Protein AF-0000000080781147 (afdb_homodimer)

Secondary structure (DSSP, 8-state):
------EEEE-TTSSSEEEESS--S-EEEE-SHHHHHHHTSS-EEEEEEEGGGEEESS-PPEEE-SSSSEEEEE-TTT--EEEEEETT-TTEEEEPGGGB-TTS-TT-GGGSPPP--EE-GGG--TT-----S---B-SS--HHHHHHHHHHHHT-/------EEEE-TTSSSEEEESS--S-EEEE-SHHHHHHHTSS-EEEEEEEGGGEEESS-PPEEE-SSSSEEEEE-TTT--EEEEEETT-TTEEEEPGGGB-TTS-TT-GGGSPPP--EE-GGG--TT-----S---B-SS--HHHHHHHHHHHHT-

InterPro domains:
  IPR006913 CENP-V/GFA domain [PF04828] (7-110)
  IPR006913 CENP-V/GFA domain [PS51891] (7-129)
  IPR011057 Mss4-like superfamily [SSF51316] (5-144)

Structure (mmCIF, N/CA/C/O backbone):
data_AF-0000000080781147-model_v1
#
loop_
_entity.id
_entity.type
_entity.pdbx_description
1 polymer 'CENP-V/GFA domain-containing protein'
#
loop_
_atom_site.group_PDB
_atom_site.id
_atom_site.type_symbol
_atom_site.label_atom_id
_atom_site.label_alt_id
_atom_site.label_comp_id
_atom_site.label_asym_id
_atom_site.label_entity_id
_atom_site.label_seq_id
_atom_site.pdbx_PDB_ins_code
_atom_site.Cartn_x
_atom_site.Cartn_y
_atom_site.Cartn_z
_atom_site.occupancy
_atom_site.B_iso_or_equiv
_atom_site.auth_seq_id
_atom_site.auth_comp_id
_atom_site.auth_asym_id
_atom_site.auth_atom_id
_atom_site.pdbx_PDB_model_num
ATOM 1 N N . MET A 1 1 ? 0.281 36.219 5.852 1 46.94 1 MET A N 1
ATOM 2 C CA . MET A 1 1 ? 1.506 35.562 5.43 1 46.94 1 MET A CA 1
ATOM 3 C C . MET A 1 1 ? 1.251 34.062 5.168 1 46.94 1 MET A C 1
ATOM 5 O O . MET A 1 1 ? 0.57 33.406 5.949 1 46.94 1 MET A O 1
ATOM 9 N N . THR A 1 2 ? 1.297 33.688 3.936 1 65.94 2 THR A N 1
ATOM 10 C CA . THR A 1 2 ? 1.021 32.281 3.561 1 65.94 2 THR A CA 1
ATOM 11 C C . THR A 1 2 ? 1.949 31.328 4.301 1 65.94 2 THR A C 1
ATOM 13 O O . THR A 1 2 ? 3.156 31.562 4.379 1 65.94 2 THR A O 1
ATOM 16 N N . SER A 1 3 ? 1.424 30.531 5.309 1 79.06 3 SER A N 1
ATOM 17 C CA . SER A 1 3 ? 2.227 29.594 6.082 1 79.06 3 SER A CA 1
ATOM 18 C C . SER A 1 3 ? 3.197 28.828 5.188 1 79.06 3 SER A C 1
ATOM 20 O O . SER A 1 3 ? 2.84 28.422 4.082 1 79.06 3 SER A O 1
ATOM 22 N N . PRO A 1 4 ? 4.461 28.891 5.602 1 91.06 4 PRO A N 1
ATOM 23 C CA . PRO A 1 4 ? 5.469 28.203 4.801 1 91.06 4 PRO A CA 1
ATOM 24 C C . PRO A 1 4 ? 5.133 26.719 4.582 1 91.06 4 PRO A C 1
ATOM 26 O O . PRO A 1 4 ? 4.512 26.094 5.445 1 91.06 4 PRO A O 1
ATOM 29 N N . ILE A 1 5 ? 5.449 26.234 3.488 1 94.62 5 ILE A N 1
ATOM 30 C CA . ILE A 1 5 ? 5.227 24.844 3.146 1 94.62 5 ILE A CA 1
ATOM 31 C C . ILE A 1 5 ? 6.207 23.953 3.914 1 94.62 5 ILE A C 1
ATOM 33 O O . ILE A 1 5 ? 7.422 24.156 3.834 1 94.62 5 ILE A O 1
ATOM 37 N N . ALA A 1 6 ? 5.613 23.031 4.676 1 95.5 6 ALA A N 1
ATOM 38 C CA . ALA A 1 6 ? 6.441 22.078 5.418 1 95.5 6 ALA A CA 1
ATOM 39 C C . ALA A 1 6 ? 6.988 21 4.5 1 95.5 6 ALA A C 1
ATOM 41 O O . ALA A 1 6 ? 8.164 20.641 4.582 1 95.5 6 ALA A O 1
ATOM 42 N N . PHE A 1 7 ? 6.16 20.422 3.65 1 96.44 7 PHE A N 1
ATOM 43 C CA . PHE A 1 7 ? 6.574 19.391 2.695 1 96.44 7 PHE A CA 1
ATOM 44 C C . PHE A 1 7 ? 5.562 19.266 1.565 1 96.44 7 PHE A C 1
ATOM 46 O O . PHE A 1 7 ? 4.508 19.906 1.595 1 96.44 7 PHE A O 1
ATOM 53 N N . LYS A 1 8 ? 5.926 18.516 0.528 1 97.56 8 LYS A N 1
ATOM 54 C CA . LYS A 1 8 ? 5.09 18.203 -0.625 1 97.56 8 LYS A CA 1
ATOM 55 C C . LYS A 1 8 ? 4.902 16.688 -0.762 1 97.56 8 LYS A C 1
ATOM 57 O O . LYS A 1 8 ? 5.57 15.914 -0.082 1 97.56 8 LYS A O 1
ATOM 62 N N . GLY A 1 9 ? 3.957 16.359 -1.556 1 98.19 9 GLY A N 1
ATOM 63 C CA . GLY A 1 9 ? 3.713 14.953 -1.868 1 98.19 9 GLY A CA 1
ATOM 64 C C . GLY A 1 9 ? 2.816 14.758 -3.076 1 98.19 9 GLY A C 1
ATOM 65 O O . GLY A 1 9 ? 2.473 15.727 -3.762 1 98.19 9 GLY A O 1
ATOM 66 N N . GLY A 1 10 ? 2.539 13.43 -3.361 1 98.69 10 GLY A N 1
ATOM 67 C CA . GLY A 1 10 ? 1.685 13.117 -4.496 1 98.69 10 GLY A CA 1
ATOM 68 C C . GLY A 1 10 ? 1.785 11.672 -4.934 1 98.69 10 GLY A C 1
ATOM 69 O O . GLY A 1 10 ? 2.506 10.883 -4.324 1 98.69 10 GLY A O 1
ATOM 70 N N . CYS A 1 11 ? 1.006 11.414 -5.984 1 98.88 11 CYS A N 1
ATOM 71 C CA . CYS A 1 11 ? 0.942 10.055 -6.5 1 98.88 11 CYS A CA 1
ATOM 72 C C . CYS A 1 11 ? 2.172 9.727 -7.34 1 98.88 11 CYS A C 1
ATOM 74 O O . CYS A 1 11 ? 3.008 10.602 -7.586 1 98.88 11 CYS A O 1
ATOM 76 N N . ALA A 1 12 ? 2.301 8.516 -7.785 1 98.56 12 ALA A N 1
ATOM 77 C CA . ALA A 1 12 ? 3.48 8 -8.477 1 98.56 12 ALA A CA 1
ATOM 78 C C . ALA A 1 12 ? 3.625 8.625 -9.859 1 98.56 12 ALA A C 1
ATOM 80 O O . ALA A 1 12 ? 4.738 8.781 -10.367 1 98.56 12 ALA A O 1
ATOM 81 N N . CYS A 1 13 ? 2.541 9.031 -10.508 1 98.56 13 CYS A N 1
ATOM 82 C CA . CYS A 1 13 ? 2.607 9.555 -11.867 1 98.56 13 CYS A CA 1
ATOM 83 C C . CYS A 1 13 ? 2.576 11.078 -11.859 1 98.56 13 CYS A C 1
ATOM 85 O O . CYS A 1 13 ? 2.586 11.703 -12.922 1 98.56 13 CYS A O 1
ATOM 87 N N . SER A 1 14 ? 2.404 11.656 -10.734 1 98.19 14 SER A N 1
ATOM 88 C CA . SER A 1 14 ? 2.459 13.102 -10.516 1 98.19 14 SER A CA 1
ATOM 89 C C . SER A 1 14 ? 1.171 13.781 -10.969 1 98.19 14 SER A C 1
ATOM 91 O O . SER A 1 14 ? 1.081 15.008 -10.984 1 98.19 14 SER A O 1
ATOM 93 N N . LYS A 1 15 ? 0.184 13.016 -11.297 1 98.81 15 LYS A N 1
ATOM 94 C CA . LYS A 1 15 ? -1.111 13.586 -11.656 1 98.81 15 LYS A CA 1
ATOM 95 C C . LYS A 1 15 ? -1.76 14.273 -10.453 1 98.81 15 LYS A C 1
ATOM 97 O O . LYS A 1 15 ? -2.41 15.305 -10.594 1 98.81 15 LYS A O 1
ATOM 102 N N . VAL A 1 16 ? -1.671 13.727 -9.344 1 98.88 16 VAL A N 1
ATOM 103 C CA . VAL A 1 16 ? -2.18 14.289 -8.102 1 98.88 16 VAL A CA 1
ATOM 104 C C . VAL A 1 16 ? -1.014 14.734 -7.219 1 98.88 16 VAL A C 1
ATOM 106 O O . VAL A 1 16 ? -0.164 13.93 -6.844 1 98.88 16 VAL A O 1
ATOM 109 N N . ARG A 1 17 ? -0.955 16.016 -6.938 1 98.88 17 ARG A N 1
ATOM 110 C CA . ARG A 1 17 ? 0.087 16.609 -6.094 1 98.88 17 ARG A CA 1
ATOM 111 C C . ARG A 1 17 ? -0.515 17.484 -5.008 1 98.88 17 ARG A C 1
ATOM 113 O O . ARG A 1 17 ? -1.59 18.062 -5.195 1 98.88 17 ARG A O 1
ATOM 120 N N . TYR A 1 18 ? 0.241 17.594 -3.875 1 98.75 18 TYR A N 1
ATOM 121 C CA . TYR A 1 18 ? -0.237 18.438 -2.783 1 98.75 18 TYR A CA 1
ATOM 122 C C . TYR A 1 18 ? 0.929 19.031 -2.004 1 98.75 18 TYR A C 1
ATOM 124 O O . TYR A 1 18 ? 2.076 18.609 -2.168 1 98.75 18 TYR A O 1
ATOM 132 N N . THR A 1 19 ? 0.639 20.031 -1.241 1 98.12 19 THR A N 1
ATOM 133 C CA . THR A 1 19 ? 1.533 20.578 -0.226 1 98.12 19 THR A CA 1
ATOM 134 C C . THR A 1 19 ? 0.873 20.562 1.148 1 98.12 19 THR A C 1
ATOM 136 O O . THR A 1 19 ? -0.355 20.531 1.253 1 98.12 19 THR A O 1
ATOM 139 N N . SER A 1 20 ? 1.688 20.516 2.129 1 97.69 20 SER A N 1
ATOM 140 C CA . SER A 1 20 ? 1.252 20.672 3.512 1 97.69 20 SER A CA 1
ATOM 141 C C . SER A 1 20 ? 2.021 21.797 4.203 1 97.69 20 SER A C 1
ATOM 143 O O . SER A 1 20 ? 3.234 21.922 4.027 1 97.69 20 SER A O 1
ATOM 145 N N . THR A 1 21 ? 1.279 22.516 5.008 1 97.38 21 THR A N 1
ATOM 146 C CA . THR A 1 21 ? 1.936 23.562 5.781 1 97.38 21 THR A CA 1
ATOM 147 C C . THR A 1 21 ? 2.375 23.047 7.145 1 97.38 21 THR A C 1
ATOM 149 O O . THR A 1 21 ? 3.082 23.734 7.883 1 97.38 21 THR A O 1
ATOM 152 N N . VAL A 1 22 ? 2.008 21.844 7.547 1 96.69 22 VAL A N 1
ATOM 153 C CA . VAL A 1 22 ? 2.383 21.266 8.836 1 96.69 22 VAL A CA 1
ATOM 154 C C . VAL A 1 22 ? 2.83 19.828 8.641 1 96.69 22 VAL A C 1
ATOM 156 O O . VAL A 1 22 ? 2.604 19.234 7.582 1 96.69 22 VAL A O 1
ATOM 159 N N . PHE A 1 23 ? 3.562 19.281 9.602 1 96.5 23 PHE A N 1
ATOM 160 C CA . PHE A 1 23 ? 3.848 17.859 9.688 1 96.5 23 PHE A CA 1
ATOM 161 C C . PHE A 1 23 ? 2.676 17.109 10.305 1 96.5 23 PHE A C 1
ATOM 163 O O . PHE A 1 23 ? 1.798 17.703 10.922 1 96.5 23 PHE A O 1
ATOM 170 N N . PRO A 1 24 ? 2.633 15.781 10.109 1 96.88 24 PRO A N 1
ATOM 171 C CA . PRO A 1 24 ? 1.475 15.039 10.609 1 96.88 24 PRO A CA 1
ATOM 172 C C . PRO A 1 24 ? 1.39 15.031 12.133 1 96.88 24 PRO A C 1
ATOM 174 O O . PRO A 1 24 ? 2.42 15.008 12.812 1 96.88 24 PRO A O 1
ATOM 177 N N . GLU A 1 25 ? 0.149 14.969 12.57 1 96.5 25 GLU A N 1
ATOM 178 C CA . GLU A 1 25 ? -0.118 14.844 14 1 96.5 25 GLU A CA 1
ATOM 179 C C . GLU A 1 25 ? 0.221 13.438 14.5 1 96.5 25 GLU A C 1
ATOM 181 O O . GLU A 1 25 ? 0.623 13.266 15.656 1 96.5 25 GLU A O 1
ATOM 186 N N . TRP A 1 26 ? 0.034 12.5 13.742 1 96.81 26 TRP A N 1
ATOM 187 C CA . TRP A 1 26 ? 0.289 11.094 14.031 1 96.81 26 TRP A CA 1
ATOM 188 C C . TRP A 1 26 ? 0.478 10.297 12.742 1 96.81 26 TRP A C 1
ATOM 190 O O . TRP A 1 26 ? 0.117 10.766 11.664 1 96.81 26 TRP A O 1
ATOM 200 N N . ILE A 1 27 ? 1.098 9.188 12.828 1 97.69 27 ILE A N 1
ATOM 201 C CA . ILE A 1 27 ? 1.17 8.156 11.797 1 97.69 27 ILE A CA 1
ATOM 202 C C . ILE A 1 27 ? 0.797 6.801 12.383 1 97.69 27 ILE A C 1
ATOM 204 O O . ILE A 1 27 ? 1.204 6.469 13.5 1 97.69 27 ILE A O 1
ATOM 208 N N . GLY A 1 28 ? -0.033 6.039 11.719 1 97.69 28 GLY A N 1
ATOM 209 C CA . GLY A 1 28 ? -0.445 4.727 12.188 1 97.69 28 GLY A CA 1
ATOM 210 C C . GLY A 1 28 ? -0.662 3.732 11.062 1 97.69 28 GLY A C 1
ATOM 211 O O . GLY A 1 28 ? -0.844 4.125 9.906 1 97.69 28 GLY A O 1
ATOM 212 N N . HIS A 1 29 ? -0.581 2.441 11.422 1 98.12 29 HIS A N 1
ATOM 213 C CA . HIS A 1 29 ? -0.778 1.354 10.469 1 98.12 29 HIS A CA 1
ATOM 214 C C . HIS A 1 29 ? -2.123 0.668 10.688 1 98.12 29 HIS A C 1
ATOM 216 O O . HIS A 1 29 ? -2.484 0.348 11.82 1 98.12 29 HIS A O 1
ATOM 222 N N . CYS A 1 30 ? -2.871 0.459 9.625 1 98.19 30 CYS A N 1
ATOM 223 C CA . CYS A 1 30 ? -4.133 -0.268 9.695 1 98.19 30 CYS A CA 1
ATOM 224 C C . CYS A 1 30 ? -4.031 -1.61 8.977 1 98.19 30 CYS A C 1
ATOM 226 O O . CYS A 1 30 ? -3.756 -1.659 7.777 1 98.19 30 CYS A O 1
ATOM 228 N N . LEU A 1 31 ? -4.363 -2.684 9.648 1 98.12 31 LEU A N 1
ATOM 229 C CA . LEU A 1 31 ? -4.164 -4.039 9.156 1 98.12 31 LEU A CA 1
ATOM 230 C C . LEU A 1 31 ? -5.469 -4.625 8.625 1 98.12 31 LEU A C 1
ATOM 232 O O . LEU A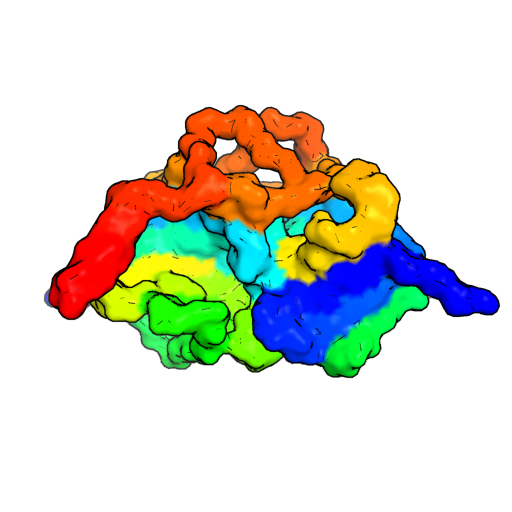 1 31 ? -5.523 -5.797 8.25 1 98.12 31 LEU A O 1
ATOM 236 N N . CYS A 1 32 ? -6.523 -3.883 8.523 1 97.44 32 CYS A N 1
ATOM 237 C CA . CYS A 1 32 ? -7.785 -4.473 8.094 1 97.44 32 CYS A CA 1
ATOM 238 C C . CYS A 1 32 ? -7.707 -4.938 6.645 1 97.44 32 CYS A C 1
ATOM 240 O O . CYS A 1 32 ? -6.867 -4.461 5.883 1 97.44 32 CYS A O 1
ATOM 242 N N . THR A 1 33 ? -8.586 -5.766 6.266 1 96.94 33 THR A N 1
ATOM 243 C CA . THR A 1 33 ? -8.578 -6.383 4.945 1 96.94 33 THR A CA 1
ATOM 244 C C . THR A 1 33 ? -8.664 -5.316 3.854 1 96.94 33 THR A C 1
ATOM 246 O O . THR A 1 33 ? -7.945 -5.383 2.857 1 96.94 33 THR A O 1
ATOM 249 N N . THR A 1 34 ? -9.531 -4.332 4.008 1 98.12 34 THR A N 1
ATOM 250 C CA . THR A 1 34 ? -9.695 -3.303 2.988 1 98.12 34 THR A CA 1
ATOM 251 C C . THR A 1 34 ? -8.391 -2.533 2.787 1 98.12 34 THR A C 1
ATOM 253 O O . THR A 1 34 ? -7.984 -2.277 1.652 1 98.12 34 THR A O 1
ATOM 256 N N . CYS A 1 35 ? -7.699 -2.18 3.854 1 98.38 35 CYS A N 1
ATOM 257 C CA . CYS A 1 35 ? -6.457 -1.421 3.766 1 98.38 35 CYS A CA 1
ATOM 258 C C . CYS A 1 35 ? -5.352 -2.254 3.127 1 98.38 35 CYS A C 1
ATOM 260 O O . CYS A 1 35 ? -4.555 -1.738 2.344 1 98.38 35 CYS A O 1
ATOM 262 N N . ARG A 1 36 ? -5.32 -3.52 3.471 1 98.44 36 ARG A N 1
ATOM 263 C CA . ARG A 1 36 ? -4.375 -4.43 2.828 1 98.44 36 ARG A CA 1
ATOM 264 C C . ARG A 1 36 ? -4.586 -4.457 1.318 1 98.44 36 ARG A C 1
ATOM 266 O O . ARG A 1 36 ? -3.629 -4.355 0.55 1 98.44 36 ARG A O 1
ATOM 273 N N . LYS A 1 37 ? -5.82 -4.574 0.939 1 98.56 37 LYS A N 1
ATOM 274 C CA . LYS A 1 37 ? -6.152 -4.668 -0.479 1 98.56 37 LYS A CA 1
ATOM 275 C C . LYS A 1 37 ? -5.82 -3.371 -1.21 1 98.56 37 LYS A C 1
ATOM 277 O O . LYS A 1 37 ? -5.25 -3.396 -2.301 1 98.56 37 LYS A O 1
ATOM 282 N N . CYS A 1 38 ? -6.156 -2.252 -0.637 1 98.62 38 CYS A N 1
ATOM 283 C CA . CYS A 1 38 ? -5.887 -0.969 -1.275 1 98.62 38 CYS A CA 1
ATOM 284 C C . CYS A 1 38 ? -4.387 -0.75 -1.445 1 98.62 38 CYS A C 1
ATOM 286 O O . CYS A 1 38 ? -3.941 -0.262 -2.486 1 98.62 38 CYS A O 1
ATOM 288 N N . ALA A 1 39 ? -3.641 -1.112 -0.5 1 98.44 39 ALA A N 1
ATOM 289 C CA . ALA A 1 39 ? -2.203 -0.854 -0.505 1 98.44 39 ALA A CA 1
ATOM 290 C C . ALA A 1 39 ? -1.458 -1.911 -1.314 1 98.44 39 ALA A C 1
ATOM 292 O O . ALA A 1 39 ? -0.37 -1.651 -1.835 1 98.44 39 ALA A O 1
ATOM 293 N N . GLY A 1 40 ? -2.006 -3.105 -1.398 1 97.94 40 GLY A N 1
ATOM 294 C CA . GLY A 1 40 ? -1.228 -4.227 -1.899 1 97.94 40 GLY A CA 1
ATOM 295 C C . GLY A 1 40 ? -0.095 -4.629 -0.974 1 97.94 40 GLY A C 1
ATOM 296 O O . GLY A 1 40 ? 0.948 -5.102 -1.429 1 97.94 40 GLY A O 1
ATOM 297 N N . ALA A 1 41 ? -0.179 -4.41 0.25 1 97.88 41 ALA A N 1
ATOM 298 C CA . ALA A 1 41 ? 0.823 -4.578 1.3 1 97.88 41 ALA A CA 1
ATOM 299 C C . ALA A 1 41 ? 0.2 -5.156 2.566 1 97.88 41 ALA A C 1
ATOM 301 O O . ALA A 1 41 ? -1.013 -5.375 2.625 1 97.88 41 ALA A O 1
ATOM 302 N N . PRO A 1 42 ? 1.017 -5.496 3.553 1 97.62 42 PRO A N 1
ATOM 303 C CA . PRO A 1 42 ? 0.444 -6.066 4.773 1 97.62 42 PRO A CA 1
ATOM 304 C C . PRO A 1 42 ? -0.507 -5.105 5.484 1 97.62 42 PRO A C 1
ATOM 306 O O . PRO A 1 42 ? -1.35 -5.539 6.277 1 97.62 42 PRO A O 1
ATOM 309 N N . TYR A 1 43 ? -0.322 -3.865 5.277 1 98.19 43 TYR A N 1
ATOM 310 C CA . TYR A 1 43 ? -1.137 -2.812 5.875 1 98.19 43 TYR A CA 1
ATOM 311 C C . TYR A 1 43 ? -1.045 -1.524 5.066 1 98.19 43 TYR A C 1
ATOM 313 O O . TYR A 1 43 ? -0.217 -1.412 4.16 1 98.19 43 TYR A O 1
ATOM 321 N N . GLN A 1 44 ? -1.949 -0.7 5.27 1 98.38 44 GLN A N 1
ATOM 322 C CA . GLN A 1 44 ? -1.839 0.678 4.801 1 98.38 44 GLN A CA 1
ATOM 323 C C . GLN A 1 44 ? -1.481 1.621 5.949 1 98.38 44 GLN A C 1
ATOM 325 O O . GLN A 1 44 ? -1.733 1.312 7.113 1 98.38 44 GLN A O 1
ATOM 330 N N . THR A 1 45 ? -0.815 2.662 5.629 1 98.62 45 THR A N 1
ATOM 331 C CA . THR A 1 45 ? -0.38 3.639 6.621 1 98.62 45 THR A CA 1
ATOM 332 C C . THR A 1 45 ? -1.073 4.98 6.398 1 98.62 45 THR A C 1
ATOM 334 O O . THR A 1 45 ? -1.27 5.402 5.258 1 98.62 45 THR A O 1
ATOM 337 N N . PHE A 1 46 ? -1.467 5.617 7.508 1 98.56 46 PHE A N 1
ATOM 338 C CA . PHE A 1 46 ? -2.119 6.918 7.434 1 98.56 46 PHE A CA 1
ATOM 339 C C . PHE A 1 46 ? -1.457 7.914 8.383 1 98.56 46 PHE A C 1
ATOM 341 O O . PHE A 1 46 ? -0.939 7.527 9.43 1 98.56 46 PHE A O 1
ATOM 348 N N . ALA A 1 47 ? -1.481 9.133 7.938 1 98.62 47 ALA A N 1
ATOM 349 C CA . ALA A 1 47 ? -1.007 10.281 8.711 1 98.62 47 ALA A CA 1
ATOM 350 C C . ALA A 1 47 ? -2.09 11.352 8.836 1 98.62 47 ALA A C 1
ATOM 352 O O . ALA A 1 47 ? -2.723 11.719 7.84 1 98.62 47 ALA A O 1
ATOM 353 N N . GLY A 1 48 ? -2.275 11.875 10.023 1 98.56 48 GLY A N 1
ATOM 354 C CA . GLY A 1 48 ? -3.359 12.805 10.281 1 98.56 48 GLY A CA 1
ATOM 355 C C . GLY A 1 48 ? -2.938 14.258 10.156 1 98.56 48 GLY A C 1
ATOM 356 O O . GLY A 1 48 ? -1.848 14.633 10.594 1 98.56 48 GLY A O 1
ATOM 357 N N . PHE A 1 49 ? -3.844 15.039 9.531 1 98.62 49 PHE A N 1
ATOM 358 C CA . PHE A 1 49 ? -3.641 16.469 9.336 1 98.62 49 PHE A CA 1
ATOM 359 C C . PHE A 1 49 ? -4.941 17.234 9.547 1 98.62 49 PHE A C 1
ATOM 361 O O . PHE A 1 49 ? -6.027 16.703 9.297 1 98.62 49 PHE A O 1
ATOM 368 N N . PRO A 1 50 ? -4.816 18.547 10.008 1 98.38 50 PRO A N 1
ATOM 369 C CA . PRO A 1 50 ? -5.945 19.422 9.703 1 98.38 50 PRO A CA 1
ATOM 370 C C . PRO A 1 50 ? -6.172 19.594 8.195 1 98.38 50 PRO A C 1
ATOM 372 O O . PRO A 1 50 ? -5.219 19.844 7.453 1 98.38 50 PRO A O 1
ATOM 375 N N . ARG A 1 51 ? -7.359 19.422 7.758 1 98.38 51 ARG A N 1
ATOM 376 C CA . ARG A 1 51 ? -7.66 19.531 6.332 1 98.38 51 ARG A CA 1
ATOM 377 C C . ARG A 1 51 ? -7.176 20.875 5.77 1 98.38 51 ARG A C 1
ATOM 379 O O . ARG A 1 51 ? -6.703 20.938 4.633 1 98.38 51 ARG A O 1
ATOM 386 N N . SER A 1 52 ? -7.215 21.906 6.559 1 98.12 52 SER A N 1
ATOM 387 C CA . SER A 1 52 ? -6.871 23.25 6.133 1 98.12 52 SER A CA 1
ATOM 388 C C . SER A 1 52 ? -5.387 23.375 5.812 1 98.12 52 SER A C 1
ATOM 390 O O . SER A 1 52 ? -4.957 24.328 5.164 1 98.12 52 SER A O 1
ATOM 392 N N . ALA A 1 53 ? -4.613 22.453 6.258 1 98.38 53 ALA A N 1
ATOM 393 C CA . ALA A 1 53 ? -3.168 22.516 6.047 1 98.38 53 ALA A CA 1
ATOM 394 C C . ALA A 1 53 ? -2.793 21.953 4.68 1 98.38 53 ALA A C 1
ATOM 396 O O . ALA A 1 53 ? -1.665 22.125 4.215 1 98.38 53 ALA A O 1
ATOM 397 N N . ILE A 1 54 ? -3.701 21.234 4.055 1 98.56 54 ILE A N 1
ATOM 398 C CA . ILE A 1 54 ? -3.414 20.516 2.822 1 98.56 54 ILE A CA 1
ATOM 399 C C . ILE A 1 54 ? -3.957 21.297 1.627 1 98.56 54 ILE A C 1
ATOM 401 O O . ILE A 1 54 ? -5.113 21.719 1.63 1 98.56 54 ILE A O 1
ATOM 405 N N . THR A 1 55 ? -3.105 21.469 0.675 1 98.56 55 THR A N 1
ATOM 406 C CA . THR A 1 55 ? -3.516 22.094 -0.581 1 98.56 55 THR A CA 1
ATOM 407 C C . THR A 1 55 ? -3.203 21.172 -1.762 1 98.56 55 THR A C 1
ATOM 409 O O . THR A 1 55 ? -2.053 20.781 -1.961 1 98.56 55 THR A O 1
ATOM 412 N N . TRP A 1 56 ? -4.254 20.781 -2.465 1 98.75 56 TRP A N 1
ATOM 413 C CA . TRP A 1 56 ? -4.027 20.094 -3.732 1 98.75 56 TRP A CA 1
ATOM 414 C C . TRP A 1 56 ? -3.504 21.062 -4.789 1 98.75 56 TRP A C 1
ATOM 416 O O . TRP A 1 56 ? -4.176 22.047 -5.129 1 98.75 56 TRP A O 1
ATOM 426 N N . THR A 1 57 ? -2.328 20.797 -5.312 1 98.56 57 THR A N 1
ATOM 427 C CA . THR A 1 57 ? -1.681 21.734 -6.215 1 98.56 57 THR A CA 1
ATOM 428 C C . THR A 1 57 ? -1.949 21.375 -7.672 1 98.56 57 THR A C 1
ATOM 430 O O . THR A 1 57 ? -1.722 22.172 -8.57 1 98.56 57 THR A O 1
ATOM 433 N N . THR A 1 58 ? -2.34 20.203 -7.973 1 98.31 58 THR A N 1
ATOM 434 C CA . THR A 1 58 ? -2.875 19.812 -9.273 1 98.31 58 THR A CA 1
ATOM 435 C C . THR A 1 58 ? -4.367 19.516 -9.18 1 98.31 58 THR A C 1
ATOM 437 O O . THR A 1 58 ? -5.18 20.422 -9 1 98.31 58 THR A O 1
ATOM 440 N N . GLU A 1 59 ? -4.805 18.234 -9.312 1 98.44 59 GLU A N 1
ATOM 441 C CA . GLU A 1 59 ? -6.188 17.844 -9.078 1 98.44 59 GLU A CA 1
ATOM 442 C C . GLU A 1 59 ? -6.301 16.953 -7.832 1 98.44 59 GLU A C 1
ATOM 444 O O . GLU A 1 59 ? -5.332 16.312 -7.434 1 98.44 59 GLU A O 1
ATOM 449 N N . PRO A 1 60 ? -7.414 17.031 -7.27 1 98.5 60 PRO A N 1
ATOM 450 C CA . PRO A 1 60 ? -7.629 16.125 -6.141 1 98.5 60 PRO A CA 1
ATOM 451 C C . PRO A 1 60 ? -7.758 14.664 -6.574 1 98.5 60 PRO A C 1
ATOM 453 O O . PRO A 1 60 ? -7.926 14.375 -7.762 1 98.5 60 PRO A O 1
ATOM 456 N N . PRO A 1 61 ? -7.688 13.75 -5.641 1 98.81 61 PRO A N 1
ATOM 457 C CA . PRO A 1 61 ? -7.848 12.328 -5.977 1 98.81 61 PRO A CA 1
ATOM 458 C C . PRO A 1 61 ? -9.266 11.984 -6.418 1 98.81 61 PRO A C 1
ATOM 460 O O . PRO A 1 61 ? -10.195 12.758 -6.176 1 98.81 61 PRO A O 1
ATOM 463 N N . LYS A 1 62 ? -9.359 10.867 -7.141 1 98.69 62 LYS A N 1
ATOM 464 C CA . LYS A 1 62 ? -10.648 10.172 -7.234 1 98.69 62 LYS A CA 1
ATOM 465 C C . LYS A 1 62 ? -10.977 9.453 -5.93 1 98.69 62 LYS A C 1
ATOM 467 O O . LYS A 1 62 ? -10.078 9.016 -5.211 1 98.69 62 LYS A O 1
ATOM 472 N N . TYR A 1 63 ? -12.281 9.344 -5.688 1 98.75 63 TYR A N 1
ATOM 473 C CA . TYR A 1 63 ? -12.656 8.789 -4.391 1 98.75 63 TYR A CA 1
ATOM 474 C C . TYR A 1 63 ? -13.453 7.5 -4.555 1 98.75 63 TYR A C 1
ATOM 476 O O . TYR A 1 63 ? -14.219 7.355 -5.508 1 98.75 63 TYR A O 1
ATOM 484 N N . PHE A 1 64 ? -13.188 6.629 -3.613 1 98.25 64 PHE A N 1
ATOM 485 C CA . PHE A 1 64 ? -13.867 5.348 -3.438 1 98.25 64 PHE A CA 1
ATOM 486 C C . PHE A 1 64 ? -14.367 5.191 -2.006 1 98.25 64 PHE A C 1
ATOM 488 O O . PHE A 1 64 ? -13.672 5.551 -1.056 1 98.25 64 PHE A O 1
ATOM 495 N N . ARG A 1 65 ? -15.656 4.699 -1.896 1 98.12 65 ARG A N 1
ATOM 496 C CA . ARG A 1 65 ? -16.188 4.398 -0.569 1 98.12 65 ARG A CA 1
ATOM 497 C C . ARG A 1 65 ? -16.312 2.895 -0.359 1 98.12 65 ARG A C 1
ATOM 499 O O . ARG A 1 65 ? -17.172 2.25 -0.973 1 98.12 65 ARG A O 1
ATOM 506 N N . ALA A 1 66 ? -15.508 2.371 0.528 1 95.5 66 ALA A N 1
ATOM 507 C CA . ALA A 1 66 ? -15.633 0.972 0.929 1 95.5 66 ALA A CA 1
ATOM 508 C C . ALA A 1 66 ? -16.641 0.817 2.061 1 95.5 66 ALA A C 1
ATOM 510 O O . ALA A 1 66 ? -17.094 -0.295 2.363 1 95.5 66 ALA A O 1
ATOM 511 N N . SER A 1 67 ? -16.906 1.892 2.736 1 94.5 67 SER A N 1
ATOM 512 C CA . SER A 1 67 ? -17.859 1.979 3.838 1 94.5 67 SER A CA 1
ATOM 513 C C . SER A 1 67 ? -18.734 3.225 3.719 1 94.5 67 SER A C 1
ATOM 515 O O . SER A 1 67 ? -18.5 4.062 2.844 1 94.5 67 SER A O 1
ATOM 517 N N . ASP A 1 68 ? -19.688 3.33 4.668 1 94.69 68 ASP A N 1
ATOM 518 C CA . ASP A 1 68 ? -20.594 4.469 4.625 1 94.69 68 ASP A CA 1
ATOM 519 C C . ASP A 1 68 ? -20.062 5.637 5.445 1 94.69 68 ASP A C 1
ATOM 521 O O . ASP A 1 68 ? -20.609 6.738 5.414 1 94.69 68 ASP A O 1
ATOM 525 N N . PHE A 1 69 ? -18.891 5.434 6.062 1 94.94 69 PHE A N 1
ATOM 526 C CA . PHE A 1 69 ? -18.469 6.465 7.004 1 94.94 69 PHE A CA 1
ATOM 527 C C . PHE A 1 69 ? -17.203 7.156 6.527 1 94.94 69 PHE A C 1
ATOM 529 O O . PHE A 1 69 ? -16.75 8.125 7.137 1 94.94 69 PHE A O 1
ATOM 536 N N . ALA A 1 70 ? -16.641 6.625 5.395 1 97.44 70 ALA A N 1
ATOM 537 C CA . ALA A 1 70 ? -15.367 7.199 4.969 1 97.44 70 ALA A CA 1
ATOM 538 C C . ALA A 1 70 ? -15.18 7.055 3.459 1 97.44 70 ALA A C 1
ATOM 540 O O . ALA A 1 70 ? -15.82 6.211 2.826 1 97.44 70 ALA A O 1
ATOM 541 N N . LYS A 1 71 ? -14.359 7.914 2.957 1 98.31 71 LYS A N 1
ATOM 542 C CA . LYS A 1 71 ? -13.938 7.797 1.563 1 98.31 71 LYS A CA 1
ATOM 543 C C . LYS A 1 71 ? -12.422 7.691 1.452 1 98.31 71 LYS A C 1
ATOM 545 O O . LYS A 1 71 ? -11.695 8.211 2.301 1 98.31 71 LYS A O 1
ATOM 550 N N . ARG A 1 72 ? -12.023 7.02 0.456 1 98.69 72 ARG A N 1
ATOM 551 C CA . ARG A 1 72 ? -10.609 6.805 0.143 1 98.69 72 ARG A CA 1
ATOM 552 C C . ARG A 1 72 ? -10.234 7.457 -1.182 1 98.69 72 ARG A C 1
ATOM 554 O O . ARG A 1 72 ? -10.883 7.219 -2.203 1 98.69 72 ARG A O 1
ATOM 561 N N . GLY A 1 73 ? -9.234 8.273 -1.15 1 98.88 73 GLY A N 1
ATOM 562 C CA . GLY A 1 73 ? -8.773 8.93 -2.359 1 98.88 73 GLY A CA 1
ATOM 563 C C . GLY A 1 73 ? -7.598 8.227 -3.01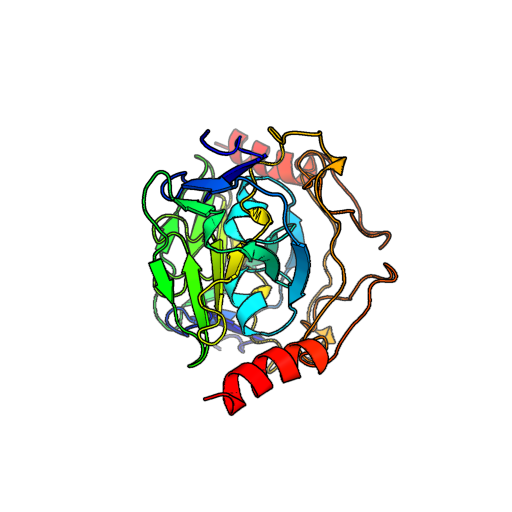4 1 98.88 73 GLY A C 1
ATOM 564 O O . GLY A 1 73 ? -6.707 7.719 -2.326 1 98.88 73 GLY A O 1
ATOM 565 N N . PHE A 1 74 ? -7.617 8.148 -4.332 1 98.94 74 PHE A N 1
ATOM 566 C CA . PHE A 1 74 ? -6.555 7.504 -5.094 1 98.94 74 PHE A CA 1
ATOM 567 C C . PHE A 1 74 ? -6.395 8.156 -6.461 1 98.94 74 PHE A C 1
ATOM 569 O O . PHE A 1 74 ? -7.285 8.883 -6.918 1 98.94 74 PHE A O 1
ATOM 576 N N . CYS A 1 75 ? -5.238 8.023 -7.055 1 98.94 75 CYS A N 1
ATOM 577 C CA . CYS A 1 75 ? -5.027 8.484 -8.422 1 98.94 75 CYS A CA 1
ATOM 578 C C . CYS A 1 75 ? -5.609 7.492 -9.422 1 98.94 75 CYS A C 1
ATOM 580 O O . CYS A 1 75 ? -5.258 6.312 -9.414 1 98.94 75 CYS A O 1
ATOM 582 N N . ASP A 1 76 ? -6.418 7.918 -10.289 1 98.19 76 ASP A N 1
ATOM 583 C CA . ASP A 1 76 ? -7.078 7 -11.219 1 98.19 76 ASP A CA 1
ATOM 584 C C . ASP A 1 76 ? -6.207 6.73 -12.438 1 98.19 76 ASP A C 1
ATOM 586 O O . ASP A 1 76 ? -6.629 6.047 -13.375 1 98.19 76 ASP A O 1
ATOM 590 N N . GLN A 1 77 ? -5 7.301 -12.469 1 98.56 77 GLN A N 1
ATOM 591 C CA . GLN A 1 77 ? -4.074 7.051 -13.57 1 98.56 77 GLN A CA 1
ATOM 592 C C . GLN A 1 77 ? -3.006 6.035 -13.164 1 98.56 77 GLN A C 1
ATOM 594 O O . GLN A 1 77 ? -2.555 5.238 -13.992 1 98.56 77 GLN A O 1
ATOM 599 N N . CYS A 1 78 ? -2.611 6.082 -11.891 1 98.75 78 CYS A N 1
ATOM 600 C CA . CYS A 1 78 ? -1.53 5.18 -11.508 1 98.75 78 CYS A CA 1
ATOM 601 C C . CYS A 1 78 ? -1.94 4.297 -10.336 1 98.75 78 CYS A C 1
ATOM 603 O O . CYS A 1 78 ? -1.209 3.383 -9.961 1 98.75 78 CYS A O 1
ATOM 605 N N . GLY A 1 79 ? -3.027 4.559 -9.773 1 98.69 79 GLY A N 1
ATOM 606 C CA . GLY A 1 79 ? -3.553 3.689 -8.734 1 98.69 79 GLY A CA 1
ATOM 607 C C . GLY A 1 79 ? -3.053 4.047 -7.344 1 98.69 79 GLY A C 1
ATOM 608 O O . GLY A 1 79 ? -3.492 3.465 -6.352 1 98.69 79 GLY A O 1
ATOM 609 N N . SER A 1 80 ? -2.162 5.062 -7.176 1 98.88 80 SER A N 1
ATOM 610 C CA . SER A 1 80 ? -1.583 5.402 -5.879 1 98.88 80 SER A CA 1
ATOM 611 C C . SER A 1 80 ? -2.668 5.707 -4.852 1 98.88 80 SER A C 1
ATOM 613 O O . SER A 1 80 ? -3.613 6.445 -5.137 1 98.88 80 SER A O 1
ATOM 615 N N . SER A 1 81 ? -2.539 5.094 -3.689 1 98.75 81 SER A N 1
ATOM 616 C CA . SER A 1 81 ? -3.393 5.418 -2.551 1 98.75 81 SER A CA 1
ATOM 617 C C . SER A 1 81 ? -2.969 6.727 -1.896 1 98.75 81 SER A C 1
ATOM 619 O O . SER A 1 81 ? -1.8 6.906 -1.553 1 98.75 81 SER A O 1
ATOM 621 N N . LEU A 1 82 ? -3.986 7.625 -1.587 1 98.94 82 LEU A N 1
ATOM 622 C CA . LEU A 1 82 ? -3.557 8.961 -1.185 1 98.94 82 LEU A CA 1
ATOM 623 C C . LEU A 1 82 ? -4.227 9.375 0.12 1 98.94 82 LEU A C 1
ATOM 625 O O . LEU A 1 82 ? -3.588 9.977 0.987 1 98.94 82 LEU A O 1
ATOM 629 N N . THR A 1 83 ? -5.559 9.094 0.257 1 98.88 83 THR A N 1
ATOM 630 C CA . THR A 1 83 ? -6.215 9.648 1.434 1 98.88 83 THR A CA 1
ATOM 631 C C . THR A 1 83 ? -7.191 8.648 2.035 1 98.88 83 THR A C 1
ATOM 633 O O . THR A 1 83 ? -7.605 7.695 1.365 1 98.88 83 THR A O 1
ATOM 636 N N . PHE A 1 84 ? -7.457 8.789 3.248 1 98.69 84 PHE A N 1
ATOM 637 C CA . PHE A 1 84 ? -8.586 8.266 4.008 1 98.69 84 PHE A CA 1
ATOM 638 C C . PHE A 1 84 ? -9.289 9.383 4.773 1 98.69 84 PHE A C 1
ATOM 640 O O . PHE A 1 84 ? -8.664 1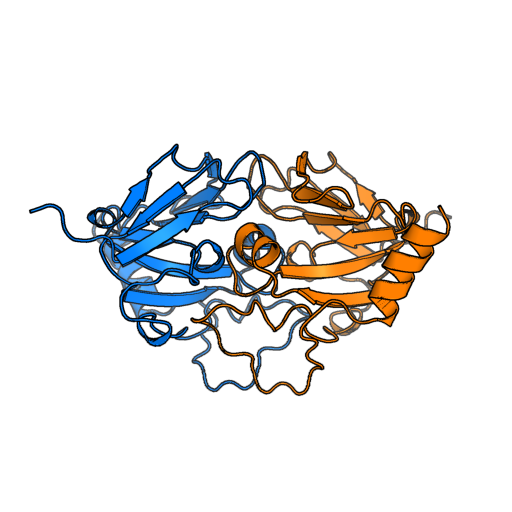0.062 5.598 1 98.69 84 PHE A O 1
ATOM 647 N N . GLU A 1 85 ? -10.5 9.578 4.488 1 98.38 85 GLU A N 1
ATOM 648 C CA . GLU A 1 85 ? -11.25 10.703 5.039 1 98.38 85 GLU A CA 1
ATOM 649 C C . GLU A 1 85 ? -12.547 10.242 5.688 1 98.38 85 GLU A C 1
ATOM 651 O O . GLU A 1 85 ? -13.406 9.664 5.023 1 98.38 85 GLU A O 1
ATOM 656 N N . VAL A 1 86 ? -12.641 10.531 6.945 1 97.31 86 VAL A N 1
ATOM 657 C CA . VAL A 1 86 ? -13.797 10.117 7.727 1 97.31 86 VAL A CA 1
ATOM 658 C C . VAL A 1 86 ? -14.859 11.219 7.707 1 97.31 86 VAL A C 1
ATOM 660 O O . VAL A 1 86 ? -14.547 12.383 7.953 1 97.31 86 VAL A O 1
ATOM 663 N N . ASP A 1 87 ? -16.141 10.852 7.508 1 96.62 87 ASP A N 1
ATOM 664 C CA . ASP A 1 87 ? -17.219 11.805 7.316 1 96.62 87 ASP A CA 1
ATOM 665 C C . ASP A 1 87 ? -17.484 12.602 8.594 1 96.62 87 ASP A C 1
ATOM 667 O O . ASP A 1 87 ? -17.844 13.781 8.531 1 96.62 87 ASP A O 1
ATOM 671 N N . SER A 1 88 ? -17.312 12.008 9.727 1 95.75 88 SER A N 1
ATOM 672 C CA . SER A 1 88 ? -17.656 12.625 11.008 1 95.75 88 SER A CA 1
ATOM 673 C C . SER A 1 88 ? -16.625 13.68 11.398 1 95.75 88 SER A C 1
ATOM 675 O O . SER A 1 88 ? -16.859 14.469 12.32 1 95.75 88 SER A O 1
ATOM 677 N N . THR A 1 89 ? -15.469 13.711 10.812 1 96.62 89 THR A N 1
ATOM 678 C CA . THR A 1 89 ? -14.438 14.711 11.086 1 96.62 89 THR A CA 1
ATOM 679 C C . THR A 1 89 ? -14.008 15.406 9.805 1 96.62 89 THR A C 1
ATOM 681 O O . THR A 1 89 ? -12.844 15.32 9.406 1 96.62 89 THR A O 1
ATOM 684 N N . PRO A 1 90 ? -14.891 16.219 9.258 1 96.5 90 PRO A N 1
ATOM 685 C CA . PRO A 1 90 ? -14.625 16.828 7.949 1 96.5 90 PRO A CA 1
ATOM 686 C C . PRO A 1 90 ? -13.461 17.812 7.973 1 96.5 90 PRO A C 1
ATOM 688 O O . PRO A 1 90 ? -12.93 18.172 6.922 1 96.5 90 PRO A O 1
ATOM 691 N N . ASP A 1 91 ? -13.07 18.266 9.195 1 97.88 91 ASP A N 1
ATOM 692 C CA . ASP A 1 91 ? -11.977 19.219 9.312 1 97.88 91 ASP A CA 1
ATOM 693 C C . ASP A 1 91 ? -10.625 18.516 9.391 1 97.88 91 ASP A C 1
ATOM 695 O O . ASP A 1 91 ? -9.578 19.156 9.484 1 97.88 91 ASP A O 1
ATOM 699 N N . LYS A 1 92 ? -10.656 17.203 9.305 1 98.44 92 LYS A N 1
ATOM 700 C CA . LYS A 1 92 ? -9.445 16.391 9.312 1 98.44 92 LYS A CA 1
ATOM 701 C C . LYS A 1 92 ? -9.297 15.594 8.023 1 98.44 92 LYS A C 1
ATOM 703 O O . LYS A 1 92 ? -10.289 15.32 7.34 1 98.44 92 LYS A O 1
ATOM 708 N N . ILE A 1 93 ? -8.102 15.297 7.672 1 98.62 93 ILE A N 1
ATOM 709 C CA . ILE A 1 93 ? -7.777 14.453 6.527 1 98.62 93 ILE A CA 1
ATOM 710 C C . ILE A 1 93 ? -6.57 13.578 6.855 1 98.62 93 ILE A C 1
ATOM 712 O O . ILE A 1 93 ? -5.621 14.031 7.492 1 98.62 93 ILE A O 1
ATOM 716 N N . SER A 1 94 ? -6.672 12.383 6.512 1 98.75 94 SER A N 1
ATOM 717 C CA . SER A 1 94 ? -5.512 11.5 6.582 1 98.75 94 SER A CA 1
ATOM 718 C C . SER A 1 94 ? -4.867 11.328 5.215 1 98.75 94 SER A C 1
ATOM 720 O O . SER A 1 94 ? -5.551 11.016 4.234 1 98.75 94 SER A O 1
ATOM 722 N N . LEU A 1 95 ? -3.586 11.547 5.125 1 98.88 95 LEU A N 1
ATOM 723 C CA . LEU A 1 95 ? -2.803 11.242 3.932 1 98.88 95 LEU A CA 1
ATOM 724 C C . LEU A 1 95 ? -2.021 9.945 4.109 1 98.88 95 LEU A C 1
ATOM 726 O O . LEU A 1 95 ? -1.645 9.594 5.227 1 98.88 95 LEU A O 1
ATOM 730 N N . SER A 1 96 ? -1.83 9.258 3.004 1 98.69 96 SER A N 1
ATOM 731 C CA . SER A 1 96 ? -0.888 8.141 3.033 1 98.69 96 SER A CA 1
ATOM 732 C C . SER A 1 96 ? 0.554 8.641 3.057 1 98.69 96 SER A C 1
ATOM 734 O O . SER A 1 96 ? 0.995 9.328 2.131 1 98.69 96 SER A O 1
ATOM 736 N N . PRO A 1 97 ? 1.318 8.25 4.051 1 98.31 97 PRO A N 1
ATOM 737 C CA . PRO A 1 97 ? 2.686 8.773 4.129 1 98.31 97 PRO A CA 1
ATOM 738 C C . PRO A 1 97 ? 3.582 8.25 3.008 1 98.31 97 PRO A C 1
ATOM 740 O O . PRO A 1 97 ? 4.621 8.844 2.715 1 98.31 97 PRO A O 1
ATOM 743 N N . GLY A 1 98 ? 3.221 7.145 2.426 1 98.25 98 GLY A N 1
ATOM 744 C CA . GLY A 1 98 ? 3.955 6.68 1.26 1 98.25 98 GLY A CA 1
ATOM 745 C C . GLY A 1 98 ? 4.027 7.711 0.15 1 98.25 98 GLY A C 1
ATOM 746 O O . GLY A 1 98 ? 4.902 7.645 -0.715 1 98.25 98 GLY A O 1
ATOM 747 N N . SER A 1 99 ? 3.145 8.656 0.124 1 98.44 99 SER A N 1
ATOM 748 C CA . SER A 1 99 ? 3.043 9.641 -0.946 1 98.44 99 SER A CA 1
ATOM 749 C C . SER A 1 99 ? 3.902 10.867 -0.652 1 98.44 99 SER A C 1
ATOM 751 O O . SER A 1 99 ? 3.977 11.789 -1.468 1 98.44 99 SER A O 1
ATOM 753 N N . PHE A 1 100 ? 4.59 10.875 0.524 1 97.81 100 PHE A N 1
ATOM 754 C CA . PHE A 1 100 ? 5.387 12.039 0.903 1 97.81 100 PHE A CA 1
ATOM 755 C C . PHE A 1 100 ? 6.652 12.133 0.06 1 97.81 100 PHE A C 1
ATOM 757 O O . PHE A 1 100 ? 7.324 11.117 -0.168 1 97.81 100 PHE A O 1
ATOM 764 N N . ASP A 1 101 ? 6.859 13.344 -0.432 1 96.44 101 ASP A N 1
ATOM 765 C CA . ASP A 1 101 ? 8.195 13.617 -0.954 1 96.44 101 ASP A CA 1
ATOM 766 C C . ASP A 1 101 ? 9.188 13.875 0.18 1 96.44 101 ASP A C 1
ATOM 768 O O . ASP A 1 101 ? 9.57 15.023 0.427 1 96.44 101 ASP A O 1
ATOM 772 N N . ASP A 1 102 ? 9.648 12.781 0.77 1 91.25 102 ASP A N 1
ATOM 773 C CA . ASP A 1 102 ? 10.352 12.961 2.035 1 91.25 102 ASP A CA 1
ATOM 774 C C . ASP A 1 102 ? 11.836 13.258 1.803 1 91.25 102 ASP A C 1
ATOM 776 O O . ASP A 1 102 ? 12.641 13.172 2.727 1 91.25 102 ASP A O 1
ATOM 780 N N . TRP A 1 103 ? 12.234 13.516 0.565 1 87.19 103 TRP A N 1
ATOM 781 C CA . TRP A 1 103 ? 13.602 13.938 0.277 1 87.19 103 TRP A CA 1
ATOM 782 C C . TRP A 1 103 ? 13.734 15.453 0.384 1 87.19 103 TRP A C 1
ATOM 784 O O . TRP A 1 103 ? 14.852 15.984 0.38 1 87.19 103 TRP A O 1
ATOM 794 N N . ASP A 1 104 ? 12.656 16.141 0.406 1 82.12 104 ASP A N 1
ATOM 795 C CA . ASP A 1 104 ? 12.633 17.594 0.5 1 82.12 104 ASP A CA 1
ATOM 796 C C . ASP A 1 104 ? 11.734 18.062 1.643 1 82.12 104 ASP A C 1
ATOM 798 O O . ASP A 1 104 ? 10.648 18.594 1.407 1 82.12 104 ASP A O 1
ATOM 802 N N . VAL A 1 105 ? 12.164 17.828 2.881 1 87 105 VAL A N 1
ATOM 803 C CA . VAL A 1 105 ? 11.359 18.109 4.066 1 87 105 VAL A CA 1
ATOM 804 C C . VAL A 1 105 ? 12.016 19.219 4.875 1 87 105 VAL A C 1
ATOM 806 O O . VAL A 1 105 ? 13.195 19.141 5.211 1 87 105 VAL A O 1
ATOM 809 N N . GLN A 1 106 ? 11.156 20.203 5.137 1 84.5 106 GLN A N 1
ATOM 810 C CA . GLN A 1 106 ? 11.633 21.266 6.016 1 84.5 106 GLN A CA 1
ATOM 811 C C . GLN A 1 106 ? 11.898 20.75 7.422 1 84.5 106 GLN A C 1
ATOM 813 O O . GLN A 1 106 ? 11.055 20.062 8.008 1 84.5 106 GLN A O 1
ATOM 818 N N . GLY A 1 107 ? 13.078 21.031 7.992 1 83.5 107 GLY A N 1
ATOM 819 C CA . GLY A 1 107 ? 13.461 20.547 9.305 1 83.5 107 GLY A CA 1
ATOM 820 C C . GLY A 1 107 ? 14.242 19.25 9.258 1 83.5 107 GLY A C 1
ATOM 821 O O . GLY A 1 107 ? 14.727 18.766 10.281 1 83.5 107 GLY A O 1
ATOM 822 N N . GLY A 1 108 ? 14.305 18.656 8.117 1 82.31 108 GLY A N 1
ATOM 823 C CA . GLY A 1 108 ? 15.117 17.469 7.934 1 82.31 108 GLY A CA 1
ATOM 824 C C . GLY A 1 108 ? 14.352 16.188 8.195 1 82.31 108 GLY A C 1
ATOM 825 O O . GLY A 1 108 ? 13.117 16.188 8.281 1 82.31 108 GLY A O 1
ATOM 826 N N . LYS A 1 109 ? 15.023 15.008 8.242 1 79.31 109 LYS A N 1
ATOM 827 C CA . LYS A 1 109 ? 14.461 13.664 8.32 1 79.31 109 LYS A CA 1
ATOM 828 C C . LYS A 1 109 ? 13.727 13.453 9.633 1 79.31 109 LYS A C 1
ATOM 830 O O . LYS A 1 109 ? 12.805 12.625 9.719 1 79.31 109 LYS A O 1
ATOM 835 N N . ASP A 1 110 ? 14.023 14.273 10.586 1 86.62 110 ASP A N 1
ATOM 836 C CA . ASP A 1 110 ? 13.484 14.055 11.922 1 86.62 110 ASP A CA 1
ATOM 837 C C . ASP A 1 110 ? 12.234 14.906 12.164 1 86.62 110 ASP A C 1
ATOM 839 O O . ASP A 1 110 ? 11.672 14.891 13.258 1 86.62 110 ASP A O 1
ATOM 843 N N . ALA A 1 111 ? 11.844 15.547 11.117 1 90.06 111 ALA A N 1
ATOM 844 C CA . ALA A 1 111 ? 10.672 16.422 11.258 1 90.06 111 ALA A CA 1
ATOM 845 C C . ALA A 1 111 ? 9.391 15.594 11.328 1 90.06 111 ALA A C 1
ATOM 847 O O . ALA A 1 111 ? 8.398 16.031 11.914 1 90.06 111 ALA A O 1
ATOM 848 N N . PHE A 1 112 ? 9.477 14.391 10.82 1 93.5 112 PHE A N 1
ATOM 849 C CA . PHE A 1 112 ? 8.297 13.531 10.828 1 93.5 112 PHE A CA 1
ATOM 850 C C . PHE A 1 112 ? 8.219 12.734 12.125 1 93.5 112 PHE A C 1
ATOM 852 O O . PHE A 1 112 ? 9.234 12.258 12.633 1 93.5 112 PHE A O 1
ATOM 859 N N . VAL A 1 113 ? 7.02 12.703 12.633 1 92.56 113 VAL A N 1
ATOM 860 C CA . VAL A 1 113 ? 6.781 11.75 13.711 1 92.56 113 VAL A CA 1
ATOM 861 C C . VAL A 1 113 ? 6.906 10.32 13.172 1 92.56 113 VAL A C 1
ATOM 863 O O . VAL A 1 113 ? 6.766 10.094 11.969 1 92.56 113 VAL A O 1
ATOM 866 N N . LYS A 1 114 ? 7.141 9.406 14.086 1 94.12 114 LYS A N 1
ATOM 867 C CA . LYS A 1 114 ? 7.23 7.988 13.734 1 94.12 114 LYS A CA 1
ATOM 868 C C . LYS A 1 114 ? 5.891 7.285 13.93 1 94.12 114 LYS A C 1
ATOM 870 O O . LYS A 1 114 ? 5.039 7.762 14.68 1 94.12 114 LYS A O 1
ATOM 875 N N . PRO A 1 115 ? 5.703 6.18 13.172 1 96.62 115 PRO A N 1
ATOM 876 C CA . PRO A 1 115 ? 4.461 5.426 13.375 1 96.62 115 PRO A CA 1
ATOM 877 C C . PRO A 1 115 ? 4.246 5.02 14.828 1 96.62 115 PRO A C 1
ATOM 879 O O . PRO A 1 115 ? 5.203 4.656 15.516 1 96.62 115 PRO A O 1
ATOM 882 N N . GLU A 1 116 ? 2.936 5.035 15.188 1 95.38 116 GLU A N 1
ATOM 883 C CA . GLU A 1 116 ? 2.629 4.906 16.609 1 95.38 116 GLU A CA 1
ATOM 884 C C . GLU A 1 116 ? 2.055 3.531 16.938 1 95.38 116 GLU A C 1
ATOM 886 O O . GLU A 1 116 ? 1.888 3.178 18.094 1 95.38 116 GLU A O 1
ATOM 891 N N . GLY A 1 117 ? 1.63 2.805 15.969 1 96.25 117 GLY A N 1
ATOM 892 C CA . GLY A 1 117 ? 1.065 1.499 16.266 1 96.25 117 GLY A CA 1
ATOM 893 C C . GLY A 1 117 ? 0.267 0.912 15.125 1 96.25 117 GLY A C 1
ATOM 894 O O . GLY A 1 117 ? 0.287 1.442 14.008 1 96.25 117 GLY A O 1
ATOM 895 N N . TYR A 1 118 ? -0.366 -0.269 15.469 1 97.31 118 TYR A N 1
ATOM 896 C CA . TYR A 1 118 ? -1.179 -1.047 14.539 1 97.31 118 TYR A CA 1
ATOM 897 C C . TYR A 1 118 ? -2.621 -1.136 15.023 1 97.31 118 TYR A C 1
ATOM 899 O O . TYR A 1 118 ? -2.873 -1.333 16.219 1 97.31 118 TYR A O 1
ATOM 907 N N . ILE A 1 119 ? -3.508 -0.917 14.102 1 97.19 119 ILE A N 1
ATOM 908 C CA . ILE A 1 119 ? -4.91 -1.163 14.414 1 97.19 119 ILE A CA 1
ATOM 909 C C . ILE A 1 119 ? -5.449 -2.281 13.523 1 97.19 119 ILE A C 1
ATOM 911 O O . ILE A 1 119 ? -4.879 -2.576 12.477 1 97.19 119 ILE A O 1
ATOM 915 N N . PHE A 1 120 ? -6.531 -2.982 14.016 1 97.56 120 PHE A N 1
ATOM 916 C CA . PHE A 1 120 ? -7.195 -4.094 13.344 1 97.56 120 PHE A CA 1
ATOM 917 C C . PHE A 1 120 ? -6.238 -5.266 13.164 1 97.56 120 PHE A C 1
ATOM 919 O O . PHE A 1 120 ? -6.203 -5.891 12.102 1 97.56 120 PHE A O 1
ATOM 926 N N . ALA A 1 121 ? -5.477 -5.52 14.18 1 96.81 121 ALA A N 1
ATOM 927 C CA . ALA A 1 121 ? -4.523 -6.625 14.172 1 96.81 121 ALA A CA 1
ATOM 928 C C . ALA A 1 121 ? -5.238 -7.965 14.031 1 96.81 121 ALA A C 1
ATOM 930 O O . ALA A 1 121 ? -4.637 -8.961 13.617 1 96.81 121 ALA A O 1
ATOM 931 N N . ALA A 1 122 ? -6.516 -8.023 14.312 1 95.44 122 ALA A N 1
ATOM 932 C CA . ALA A 1 122 ? -7.312 -9.234 14.18 1 95.44 122 ALA A CA 1
ATOM 933 C C . ALA A 1 122 ? -7.43 -9.648 12.711 1 95.44 122 ALA A C 1
ATOM 935 O O . ALA A 1 122 ? -7.723 -10.812 12.414 1 95.44 122 ALA A O 1
ATOM 936 N N . GLU A 1 123 ? -7.195 -8.719 11.812 1 96 123 GLU A N 1
ATOM 937 C CA . GLU A 1 123 ? -7.348 -8.977 10.383 1 96 123 GLU A CA 1
ATOM 938 C C . GLU A 1 123 ? -5.992 -9.062 9.695 1 96 123 GLU A C 1
ATOM 940 O O . GLU A 1 123 ? -5.91 -8.992 8.461 1 96 123 GLU A O 1
ATOM 945 N N . LYS A 1 124 ? -4.938 -9.211 10.516 1 96.5 124 LYS A N 1
ATOM 946 C CA . LYS A 1 124 ? -3.598 -9.328 9.945 1 96.5 124 LYS A CA 1
ATOM 947 C C . LYS A 1 124 ? -3.531 -10.469 8.938 1 96.5 124 LYS A C 1
ATOM 949 O O . LYS A 1 124 ? -4.117 -11.531 9.156 1 96.5 124 LYS A O 1
ATOM 954 N N . ALA A 1 125 ? -2.83 -10.234 7.863 1 96.31 125 ALA A N 1
ATOM 955 C CA . ALA A 1 125 ? -2.68 -11.266 6.836 1 96.31 125 ALA A CA 1
ATOM 956 C C . ALA A 1 125 ? -2.01 -12.516 7.402 1 96.31 125 ALA A C 1
ATOM 958 O O . ALA A 1 125 ? -1.075 -12.414 8.203 1 96.31 125 ALA A O 1
ATOM 959 N N . VAL A 1 126 ? -2.377 -13.648 6.914 1 94.69 126 VAL A N 1
ATOM 960 C CA . VAL A 1 126 ? -1.854 -14.914 7.422 1 94.69 126 VAL A CA 1
ATOM 961 C C . VAL A 1 126 ? -0.395 -15.078 7.004 1 94.69 126 VAL A C 1
ATOM 963 O O . VAL A 1 126 ? 0.378 -15.766 7.676 1 94.69 126 VAL A O 1
ATOM 966 N N . TRP A 1 127 ? -0.015 -14.5 5.961 1 95.44 127 TRP A N 1
ATOM 967 C CA . TRP A 1 127 ? 1.332 -14.633 5.414 1 95.44 127 TRP A CA 1
ATOM 968 C C . TRP A 1 127 ? 2.277 -13.617 6.047 1 95.44 127 TRP A C 1
ATOM 970 O O . TRP A 1 127 ? 3.465 -13.57 5.715 1 95.44 127 TRP A O 1
ATOM 980 N N . TYR A 1 128 ? 1.795 -12.758 6.855 1 95.38 128 TYR A N 1
ATOM 981 C CA . TYR A 1 128 ? 2.58 -11.68 7.445 1 95.38 128 TYR A CA 1
ATOM 982 C C . TYR A 1 128 ? 2.643 -11.812 8.961 1 95.38 128 TYR A C 1
ATOM 984 O O . TYR A 1 128 ? 1.624 -12.055 9.617 1 95.38 128 TYR A O 1
ATOM 992 N N . GLU A 1 129 ? 3.816 -11.602 9.508 1 93.19 129 GLU A N 1
ATOM 993 C CA . GLU A 1 129 ? 4.02 -11.547 10.953 1 93.19 129 GLU A CA 1
ATOM 994 C C . GLU A 1 129 ? 4.383 -10.141 11.414 1 93.19 129 GLU A C 1
ATOM 996 O O . GLU A 1 129 ? 5.32 -9.531 10.891 1 93.19 129 GLU A O 1
ATOM 1001 N N . LEU A 1 130 ? 3.617 -9.672 12.352 1 94.06 130 LEU A N 1
ATOM 1002 C CA . LEU A 1 130 ? 3.959 -8.367 12.914 1 94.06 130 LEU A CA 1
ATOM 1003 C C . LEU A 1 130 ? 5.336 -8.406 13.562 1 94.06 130 LEU A C 1
ATOM 1005 O O . LEU A 1 130 ? 5.648 -9.328 14.32 1 94.06 130 LEU A O 1
ATOM 1009 N N . PRO A 1 131 ? 6.066 -7.402 13.234 1 91.31 131 PRO A N 1
ATOM 1010 C CA . PRO A 1 131 ? 7.395 -7.398 13.844 1 91.31 131 PRO A CA 1
ATOM 1011 C C . PRO A 1 131 ? 7.352 -7.09 15.344 1 91.31 131 PRO A C 1
ATOM 1013 O O . PRO A 1 131 ? 6.383 -6.496 15.828 1 91.31 131 PRO A O 1
ATOM 1016 N N . ASN A 1 132 ? 8.43 -7.594 15.953 1 89.44 132 ASN A N 1
ATOM 1017 C CA . ASN A 1 132 ? 8.602 -7.211 17.344 1 89.44 132 ASN A CA 1
ATOM 1018 C C . ASN A 1 132 ? 9.234 -5.828 17.484 1 89.44 132 ASN A C 1
ATOM 1020 O O . ASN A 1 132 ? 10.398 -5.707 17.875 1 89.44 132 ASN A O 1
ATOM 1024 N N . ASP A 1 133 ? 8.508 -4.789 17.266 1 88.31 133 ASP A N 1
ATOM 1025 C CA . ASP A 1 133 ? 9.039 -3.432 17.188 1 88.31 133 ASP A CA 1
ATOM 1026 C C . ASP A 1 133 ? 8.602 -2.611 18.406 1 88.31 133 ASP A C 1
ATOM 1028 O O . ASP A 1 133 ? 8.93 -1.43 18.516 1 88.31 133 ASP A O 1
ATOM 1032 N N . GLY A 1 134 ? 7.789 -3.205 19.281 1 90.06 134 GLY A N 1
ATOM 1033 C CA . GLY A 1 134 ? 7.375 -2.539 20.516 1 90.06 134 GLY A CA 1
ATOM 1034 C C . GLY A 1 134 ? 6.172 -1.634 20.312 1 90.06 134 GLY A C 1
ATOM 1035 O O . GLY A 1 134 ? 5.699 -1.01 21.266 1 90.06 134 GLY A O 1
ATOM 1036 N N . LEU A 1 135 ? 5.672 -1.502 19.156 1 93.25 135 LEU A N 1
ATOM 1037 C CA . LEU A 1 135 ? 4.52 -0.645 18.875 1 93.25 135 LEU A CA 1
ATOM 1038 C C . LEU A 1 135 ? 3.232 -1.29 19.375 1 93.25 135 LEU A C 1
ATOM 1040 O O . LEU A 1 135 ? 3.053 -2.504 19.266 1 93.25 135 LEU A O 1
ATOM 1044 N N . PRO A 1 136 ? 2.324 -0.446 19.938 1 95 136 PRO A N 1
ATOM 1045 C CA . PRO A 1 136 ? 1.024 -0.979 20.359 1 95 136 PRO A CA 1
ATOM 1046 C C . PRO A 1 136 ? 0.267 -1.643 19.203 1 95 136 PRO A C 1
ATOM 1048 O O . PRO A 1 136 ? 0.354 -1.191 18.062 1 95 136 PRO A O 1
ATOM 1051 N N . ARG A 1 137 ? -0.418 -2.686 19.547 1 95.44 137 ARG A N 1
ATOM 1052 C CA . ARG A 1 137 ? -1.27 -3.441 18.625 1 95.44 137 ARG A CA 1
ATOM 1053 C C . ARG A 1 137 ? -2.695 -3.535 19.156 1 95.44 137 ARG A C 1
ATOM 1055 O O . ARG A 1 137 ? -2.924 -4.066 20.25 1 95.44 137 ARG A O 1
ATOM 1062 N N . HIS A 1 138 ? -3.582 -2.957 18.375 1 95.38 138 HIS A N 1
ATOM 1063 C CA . HIS A 1 138 ? -4.988 -3.033 18.75 1 95.38 138 HIS A CA 1
ATOM 1064 C C . HIS A 1 138 ? -5.762 -3.963 17.828 1 95.38 138 HIS A C 1
ATOM 1066 O O . HIS A 1 138 ? -5.68 -3.836 16.609 1 95.38 138 HIS A O 1
ATOM 1072 N N . GLU A 1 139 ? -6.562 -4.871 18.328 1 93.81 139 GLU A N 1
ATOM 1073 C CA . GLU A 1 139 ? -7.297 -5.848 17.531 1 93.81 139 GLU A CA 1
ATOM 1074 C C . GLU A 1 139 ? -8.398 -5.18 16.719 1 93.81 139 GLU A C 1
ATOM 1076 O O . GLU A 1 139 ? -8.758 -5.656 15.641 1 93.81 139 GLU A O 1
ATOM 1081 N N . LYS A 1 140 ? -9 -4.176 17.297 1 89.25 140 LYS A N 1
ATOM 1082 C CA . LYS A 1 140 ? -10.023 -3.35 16.656 1 89.25 140 LYS A CA 1
ATOM 1083 C C . LYS A 1 140 ? -9.68 -1.867 16.766 1 89.25 140 LYS A C 1
ATOM 1085 O O . LYS A 1 140 ? -8.523 -1.509 17.016 1 89.25 140 LYS A O 1
ATOM 1090 N N . LEU A 1 141 ? -10.633 -1.005 16.344 1 81.44 141 LEU A N 1
ATOM 1091 C CA . LEU A 1 141 ? -10.391 0.426 16.5 1 81.44 141 LEU A CA 1
ATOM 1092 C C . LEU A 1 141 ? -10.312 0.811 17.969 1 81.44 141 LEU A C 1
ATOM 1094 O O . LEU A 1 141 ? -11.188 0.437 18.75 1 81.44 141 LEU A O 1
ATOM 1098 N N . PRO A 1 142 ? -9.203 1.388 18.359 1 68.44 142 PRO A N 1
ATOM 1099 C CA . PRO A 1 142 ? -9.117 1.794 19.766 1 68.44 142 PRO A CA 1
ATOM 1100 C C . PRO A 1 142 ? -10.273 2.688 20.188 1 68.44 142 PRO A C 1
ATOM 1102 O O . PRO A 1 142 ? -10.812 3.438 19.375 1 68.44 142 PRO A O 1
ATOM 1105 N N . PRO A 1 143 ? -10.773 2.355 21.438 1 53.5 143 PRO A N 1
ATOM 1106 C CA . PRO A 1 143 ? -11.906 3.113 21.969 1 53.5 143 PRO A CA 1
ATOM 1107 C C . PRO A 1 143 ? -11.758 4.621 21.766 1 53.5 143 PRO A C 1
ATOM 1109 O O . PRO A 1 143 ? -12.75 5.316 21.531 1 53.5 143 PRO A O 1
ATOM 1112 N N . ALA A 1 144 ? -10.602 5.113 22.109 1 49.19 144 ALA A N 1
ATOM 1113 C CA . ALA A 1 144 ? -10.445 6.559 21.969 1 49.19 144 ALA A CA 1
ATOM 1114 C C . ALA A 1 144 ? -10.758 7.012 20.547 1 49.19 144 ALA A C 1
ATOM 1116 O O . ALA A 1 144 ? -11.375 8.062 20.344 1 49.19 144 ALA A O 1
ATOM 1117 N N . GLU A 1 145 ? -10.352 6.277 19.609 1 53.72 145 GLU A N 1
ATOM 1118 C CA . GLU A 1 145 ? -10.648 6.574 18.219 1 53.72 145 GLU A CA 1
ATOM 1119 C C . GLU A 1 145 ? -12.07 6.156 17.844 1 53.72 145 GLU A C 1
ATOM 1121 O O . GLU A 1 145 ? -12.719 6.805 17.031 1 53.72 145 GLU A O 1
ATOM 1126 N N . ALA A 1 146 ? -12.484 5.066 18.547 1 48.25 146 ALA A N 1
ATOM 1127 C CA . ALA A 1 146 ? -13.867 4.617 18.406 1 48.25 146 ALA A CA 1
ATOM 1128 C C . ALA A 1 146 ? -14.836 5.676 18.938 1 48.25 146 ALA A C 1
ATOM 1130 O O . ALA A 1 146 ? -15.906 5.895 18.344 1 48.25 146 ALA A O 1
ATOM 1131 N N . GLU A 1 147 ? -14.508 6.062 20.094 1 42.09 147 GLU A N 1
ATOM 1132 C CA . GLU A 1 147 ? -15.312 7.105 20.719 1 42.09 147 GLU A CA 1
ATOM 1133 C C . GLU A 1 147 ? -15.305 8.383 19.875 1 42.09 147 GLU A C 1
ATOM 1135 O O . GLU A 1 147 ? -16.312 9.086 19.812 1 42.09 147 GLU A O 1
ATOM 1140 N N . LYS A 1 148 ? -14.102 8.688 19.359 1 44.28 148 LYS A N 1
ATOM 1141 C CA . LYS A 1 148 ? -14.062 9.82 18.438 1 44.28 148 LYS A CA 1
ATOM 1142 C C . LYS A 1 148 ? -14.945 9.562 17.219 1 44.28 148 LYS A C 1
ATOM 1144 O O . LYS A 1 148 ? -15.594 10.484 16.719 1 44.28 148 LYS A O 1
ATOM 1149 N N . ASP A 1 149 ? -14.898 8.297 16.859 1 46.59 149 ASP A N 1
ATOM 1150 C CA . ASP A 1 149 ? -15.766 7.883 15.75 1 46.59 149 ASP A CA 1
ATOM 1151 C C . ASP A 1 149 ? -17.219 7.785 16.203 1 46.59 149 ASP A C 1
ATOM 1153 O O . ASP A 1 149 ? -18.141 8.133 15.453 1 46.59 149 ASP A O 1
ATOM 1157 N N . LYS A 1 150 ? -17.438 7.207 17.469 1 44.84 150 LYS A N 1
ATOM 1158 C CA . LYS A 1 150 ? -18.781 7.137 18.031 1 44.84 150 LYS A CA 1
ATOM 1159 C C . LYS A 1 150 ? -19.312 8.531 18.375 1 44.84 150 LYS A C 1
ATOM 1161 O O . LYS A 1 150 ? -20.469 8.836 18.109 1 44.84 150 LYS A O 1
ATOM 1166 N N . GLU A 1 151 ? -18.547 9.195 19.188 1 38.94 151 GLU A N 1
ATOM 1167 C CA . GLU A 1 151 ? -18.984 10.531 19.578 1 38.94 151 GLU A CA 1
ATOM 1168 C C . GLU A 1 151 ? -19.297 11.383 18.344 1 38.94 151 GLU A C 1
ATOM 1170 O O . GLU A 1 151 ? -20.266 12.148 18.328 1 38.94 151 GLU A O 1
ATOM 1175 N N . ALA A 1 152 ? -18.453 11.25 17.391 1 39.84 152 ALA A N 1
ATOM 1176 C CA . ALA A 1 152 ? -18.766 11.906 16.125 1 39.84 152 ALA A CA 1
ATOM 1177 C C . ALA A 1 152 ? -20 11.297 15.477 1 39.84 152 ALA A C 1
ATOM 1179 O O . ALA A 1 152 ? -20.812 12.008 14.867 1 39.84 152 ALA A O 1
ATOM 1180 N N . ALA A 1 153 ? -20.188 10.086 15.805 1 39.94 153 ALA A N 1
ATOM 1181 C CA . ALA A 1 153 ? -21.391 9.383 15.375 1 39.94 153 ALA A CA 1
ATOM 1182 C C . ALA A 1 153 ? -22.578 9.742 16.266 1 39.94 153 ALA A C 1
ATOM 1184 O O . ALA A 1 153 ? -23.719 9.836 15.789 1 39.94 153 ALA A O 1
ATOM 1185 N N . GLU A 1 154 ? -22.391 9.734 17.516 1 37.91 154 GLU A N 1
ATOM 1186 C CA . GLU A 1 154 ? -23.5 10.062 18.422 1 37.91 154 GLU A CA 1
ATOM 1187 C C . GLU A 1 154 ? -23.797 11.562 18.391 1 37.91 154 GLU A C 1
ATOM 1189 O O . GLU A 1 154 ? -24.844 12 18.875 1 37.91 154 GLU A O 1
ATOM 1194 N N . SER A 1 155 ? -22.844 12.344 18.188 1 34.88 155 SER A N 1
ATOM 1195 C CA . SER A 1 155 ? -23.141 13.773 18.188 1 34.88 155 SER A CA 1
ATOM 1196 C C . SER A 1 155 ? -23.859 14.188 16.906 1 34.88 155 SER A C 1
ATOM 1198 O O . SER A 1 155 ? -24.156 15.367 16.703 1 34.88 155 SER A O 1
ATOM 1200 N N . LYS A 1 156 ? -24.094 13.125 16.156 1 34.09 156 LYS A N 1
ATOM 1201 C CA . LYS A 1 156 ? -25.188 13.367 15.227 1 34.09 156 LYS A CA 1
ATOM 1202 C C . LYS A 1 156 ? -26.516 12.828 15.773 1 34.09 156 LYS A C 1
ATOM 1204 O O . LYS A 1 156 ? -26.531 11.789 16.422 1 34.09 156 LYS A O 1
ATOM 1209 N N . MET B 1 1 ? -7.703 -32.312 -16.359 1 46.94 1 MET B N 1
ATOM 1210 C CA . MET B 1 1 ? -8.273 -32.031 -15.055 1 46.94 1 MET B CA 1
ATOM 1211 C C . MET B 1 1 ? -7.891 -30.609 -14.594 1 46.94 1 MET B C 1
ATOM 1213 O O . MET B 1 1 ? -6.73 -30.219 -14.719 1 46.94 1 MET B O 1
ATOM 1217 N N . THR B 1 2 ? -8.82 -29.719 -14.555 1 65.94 2 THR B N 1
ATOM 1218 C CA . THR B 1 2 ? -8.555 -28.328 -14.195 1 65.94 2 THR B CA 1
ATOM 1219 C C . THR B 1 2 ? -7.918 -28.25 -12.812 1 65.94 2 THR B C 1
ATOM 1221 O O . THR B 1 2 ? -8.359 -28.922 -11.875 1 65.94 2 THR B O 1
ATOM 1224 N N . SER B 1 3 ? -6.582 -27.891 -12.719 1 78.81 3 SER B N 1
ATOM 1225 C CA . SER B 1 3 ? -5.871 -27.797 -11.445 1 78.81 3 SER B CA 1
ATOM 1226 C C . SER B 1 3 ? -6.727 -27.094 -10.391 1 78.81 3 SER B C 1
ATOM 1228 O O . SER B 1 3 ? -7.406 -26.109 -10.688 1 78.81 3 SER B O 1
ATOM 1230 N N . PRO B 1 4 ? -6.848 -27.797 -9.273 1 90.88 4 PRO B N 1
ATOM 1231 C CA . PRO B 1 4 ? -7.656 -27.219 -8.195 1 90.88 4 PRO B CA 1
ATOM 1232 C C . PRO B 1 4 ? -7.203 -25.812 -7.824 1 90.88 4 PRO B C 1
ATOM 1234 O O . PRO B 1 4 ? -6.016 -25.484 -7.926 1 90.88 4 PRO B O 1
ATOM 1237 N N . ILE B 1 5 ? -8.086 -25 -7.512 1 94.56 5 ILE B N 1
ATOM 1238 C CA . ILE B 1 5 ? -7.805 -23.625 -7.09 1 94.56 5 ILE B CA 1
ATOM 1239 C C . ILE B 1 5 ? -7.184 -23.641 -5.699 1 94.56 5 ILE B C 1
ATOM 1241 O O . ILE B 1 5 ? -7.758 -24.188 -4.754 1 94.56 5 ILE B O 1
ATOM 1245 N N . ALA B 1 6 ? -5.977 -23.047 -5.641 1 95.5 6 ALA B N 1
ATOM 1246 C CA . ALA B 1 6 ? -5.297 -22.938 -4.355 1 95.5 6 ALA B CA 1
ATOM 1247 C C . ALA B 1 6 ? -5.902 -21.828 -3.512 1 95.5 6 ALA B C 1
ATOM 1249 O O . ALA B 1 6 ? -6.125 -21.984 -2.311 1 95.5 6 ALA B O 1
ATOM 1250 N N . PHE B 1 7 ? -6.133 -20.656 -4.086 1 96.44 7 PHE B N 1
ATOM 1251 C CA . PHE B 1 7 ? -6.746 -19.516 -3.398 1 96.44 7 PHE B CA 1
ATOM 1252 C C . PHE B 1 7 ? -7.309 -18.516 -4.398 1 96.44 7 PHE B C 1
ATOM 1254 O O . PHE B 1 7 ? -7.129 -18.672 -5.605 1 96.44 7 PHE B O 1
ATOM 1261 N N . LYS B 1 8 ? -8.07 -17.562 -3.91 1 97.56 8 LYS B N 1
ATOM 1262 C CA . LYS B 1 8 ? -8.648 -16.453 -4.668 1 97.56 8 LYS B CA 1
ATOM 1263 C C . LYS B 1 8 ? -8.164 -15.102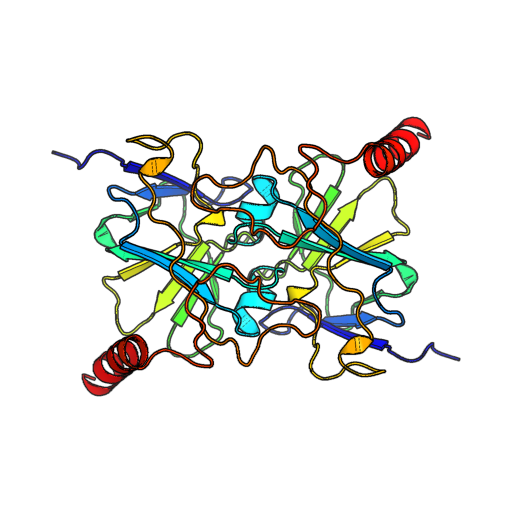 -4.137 1 97.56 8 LYS B C 1
ATOM 1265 O O . LYS B 1 8 ? -7.539 -15.039 -3.076 1 97.56 8 LYS B O 1
ATOM 1270 N N . GLY B 1 9 ? -8.391 -14.125 -4.914 1 98.19 9 GLY B N 1
ATOM 1271 C CA . GLY B 1 9 ? -8.07 -12.766 -4.508 1 98.19 9 GLY B CA 1
ATOM 1272 C C . GLY B 1 9 ? -8.727 -11.711 -5.387 1 98.19 9 GLY B C 1
ATOM 1273 O O . GLY B 1 9 ? -9.539 -12.039 -6.254 1 98.19 9 GLY B O 1
ATOM 1274 N N . GLY B 1 10 ? -8.398 -10.406 -5.047 1 98.69 10 GLY B N 1
ATOM 1275 C CA . GLY B 1 10 ? -8.953 -9.312 -5.824 1 98.69 10 GLY B CA 1
ATOM 1276 C C . GLY B 1 10 ? -8.859 -7.973 -5.117 1 98.69 10 GLY B C 1
ATOM 1277 O O . GLY B 1 10 ? -8.312 -7.883 -4.02 1 98.69 10 GLY B O 1
ATOM 1278 N N . CYS B 1 11 ? -9.391 -6.996 -5.84 1 98.88 11 CYS B N 1
ATOM 1279 C CA . CYS B 1 11 ? -9.328 -5.633 -5.328 1 98.88 11 CYS B CA 1
ATOM 1280 C C . CYS B 1 11 ? -10.383 -5.402 -4.25 1 98.88 11 CYS B C 1
ATOM 1282 O O . CYS B 1 11 ? -11.195 -6.285 -3.977 1 98.88 11 CYS B O 1
ATOM 1284 N N . ALA B 1 12 ? -10.398 -4.254 -3.635 1 98.62 12 ALA B N 1
ATOM 1285 C CA . ALA B 1 12 ? -11.234 -3.924 -2.484 1 98.62 12 ALA B CA 1
ATOM 1286 C C . ALA B 1 12 ? -12.703 -3.818 -2.887 1 98.62 12 ALA B C 1
ATOM 1288 O O . ALA B 1 12 ? -13.594 -4.094 -2.08 1 98.62 12 ALA B O 1
ATOM 1289 N N . CYS B 1 13 ? -13.008 -3.447 -4.113 1 98.56 13 CYS B N 1
ATOM 1290 C CA . CYS B 1 13 ? -14.391 -3.244 -4.531 1 98.56 13 CYS B CA 1
ATOM 1291 C C . CYS B 1 13 ? -14.922 -4.461 -5.285 1 98.56 13 CYS B C 1
ATOM 1293 O O . CYS B 1 13 ? -16.062 -4.461 -5.746 1 98.56 13 CYS B O 1
ATOM 1295 N N . SER B 1 14 ? -14.094 -5.406 -5.523 1 98.25 14 SER B N 1
ATOM 1296 C CA . 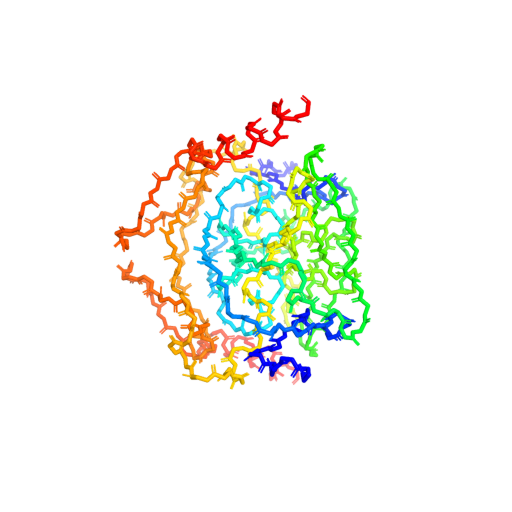SER B 1 14 ? -14.43 -6.691 -6.129 1 98.25 14 SER B CA 1
ATOM 1297 C C . SER B 1 14 ? -14.602 -6.562 -7.641 1 98.25 14 SER B C 1
ATOM 1299 O O . SER B 1 14 ? -15.016 -7.512 -8.305 1 98.25 14 SER B O 1
ATOM 1301 N N . LYS B 1 15 ? -14.258 -5.434 -8.188 1 98.81 15 LYS B N 1
ATOM 1302 C CA . LYS B 1 15 ? -14.297 -5.27 -9.641 1 98.81 15 LYS B CA 1
ATOM 1303 C C . LYS B 1 15 ? -13.273 -6.168 -10.32 1 98.81 15 LYS B C 1
ATOM 1305 O O . LYS B 1 15 ? -13.531 -6.703 -11.406 1 98.81 15 LYS B O 1
ATOM 1310 N N . VAL B 1 16 ? -12.156 -6.297 -9.805 1 98.88 16 VAL B N 1
ATOM 1311 C CA . VAL B 1 16 ? -11.102 -7.168 -10.305 1 98.88 16 VAL B CA 1
ATOM 1312 C C . VAL B 1 16 ? -10.93 -8.359 -9.359 1 98.88 16 VAL B C 1
ATOM 1314 O O . VAL B 1 16 ? -10.625 -8.188 -8.18 1 98.88 16 VAL B O 1
ATOM 1317 N N . ARG B 1 17 ? -11.156 -9.555 -9.875 1 98.88 17 ARG B N 1
ATOM 1318 C CA . ARG B 1 17 ? -11.016 -10.789 -9.117 1 98.88 17 ARG B CA 1
ATOM 1319 C C . ARG B 1 17 ? -10.172 -11.805 -9.875 1 98.88 17 ARG B C 1
ATOM 1321 O O . ARG B 1 17 ? -10.148 -11.805 -11.109 1 98.88 17 ARG B O 1
ATOM 1328 N N . TYR B 1 18 ? -9.508 -12.703 -9.086 1 98.75 18 TYR B N 1
ATOM 1329 C CA . TYR B 1 18 ? -8.688 -13.734 -9.727 1 98.75 18 TYR B CA 1
ATOM 1330 C C . TYR B 1 18 ? -8.641 -15 -8.875 1 98.75 18 TYR B C 1
ATOM 1332 O O . TYR B 1 18 ? -9.047 -14.984 -7.707 1 98.75 18 TYR B O 1
ATOM 1340 N N . THR B 1 19 ? -8.227 -16.062 -9.469 1 98.12 19 THR B N 1
ATOM 1341 C CA . THR B 1 19 ? -7.863 -17.297 -8.789 1 98.12 19 THR B CA 1
ATOM 1342 C C . THR B 1 19 ? -6.43 -17.703 -9.125 1 98.12 19 THR B C 1
ATOM 1344 O O . THR B 1 19 ? -5.891 -17.297 -10.156 1 98.12 19 THR B O 1
ATOM 1347 N N . SER B 1 20 ? -5.871 -18.422 -8.242 1 97.69 20 SER B N 1
ATOM 1348 C CA . SER B 1 20 ? -4.578 -19.062 -8.477 1 97.69 20 SER B CA 1
ATOM 1349 C C . SER B 1 20 ? -4.66 -20.562 -8.234 1 97.69 20 SER B C 1
ATOM 1351 O O . SER B 1 20 ? -5.293 -21.016 -7.277 1 97.69 20 SER B O 1
ATOM 1353 N N . THR B 1 21 ? -3.941 -21.266 -9.078 1 97.38 21 THR B N 1
ATOM 1354 C CA . THR B 1 21 ? -3.883 -22.703 -8.891 1 97.38 21 THR B CA 1
ATOM 1355 C C . THR B 1 21 ? -2.678 -23.094 -8.031 1 97.38 21 THR B C 1
ATOM 1357 O O . THR B 1 21 ? -2.539 -24.25 -7.633 1 97.38 21 THR B O 1
ATOM 1360 N N . VAL B 1 22 ? -1.771 -22.203 -7.719 1 96.62 22 VAL B N 1
ATOM 1361 C CA . VAL B 1 22 ? -0.591 -22.484 -6.91 1 96.62 22 VAL B CA 1
ATOM 1362 C C . VAL B 1 22 ? -0.408 -21.391 -5.859 1 96.62 22 VAL B C 1
ATOM 1364 O O . VAL B 1 22 ? -1.032 -20.328 -5.941 1 96.62 22 VAL B O 1
ATOM 1367 N N . PHE B 1 23 ? 0.348 -21.672 -4.809 1 96.5 23 PHE B N 1
ATOM 1368 C CA . PHE B 1 23 ? 0.818 -20.672 -3.863 1 96.5 23 PHE B CA 1
ATOM 1369 C C . PHE B 1 23 ? 2.039 -19.938 -4.41 1 96.5 23 PHE B C 1
ATOM 1371 O O . PHE B 1 23 ? 2.682 -20.406 -5.352 1 96.5 23 PHE B O 1
ATOM 1378 N N . PRO B 1 24 ? 2.352 -18.766 -3.854 1 96.88 24 PRO B N 1
ATOM 1379 C CA . PRO B 1 24 ? 3.465 -18 -4.414 1 96.88 24 PRO B CA 1
ATOM 1380 C C . PRO B 1 24 ? 4.812 -18.688 -4.23 1 96.88 24 PRO B C 1
ATOM 1382 O O . PRO B 1 24 ? 5.035 -19.359 -3.219 1 96.88 24 PRO B O 1
ATOM 1385 N N . GLU B 1 25 ? 5.664 -18.422 -5.203 1 96.56 25 GLU B N 1
ATOM 1386 C CA . GLU B 1 25 ? 7.039 -18.906 -5.137 1 96.56 25 GLU B CA 1
ATOM 1387 C C . GLU B 1 25 ? 7.844 -18.141 -4.094 1 96.56 25 GLU B C 1
ATOM 1389 O O . GLU B 1 25 ? 8.758 -18.688 -3.473 1 96.56 25 GLU B O 1
ATOM 1394 N N . TRP B 1 26 ? 7.59 -16.953 -3.928 1 96.88 26 TRP B N 1
ATOM 1395 C CA . TRP B 1 26 ? 8.242 -16.062 -2.986 1 96.88 26 TRP B CA 1
ATOM 1396 C C . TRP B 1 26 ? 7.348 -14.867 -2.652 1 96.88 26 TRP B C 1
ATOM 1398 O O . TRP B 1 26 ? 6.379 -14.594 -3.367 1 96.88 26 TRP B O 1
ATOM 1408 N N . ILE B 1 27 ? 7.582 -14.234 -1.576 1 97.62 27 ILE B N 1
ATOM 1409 C CA . ILE B 1 27 ? 7.023 -12.945 -1.195 1 97.62 27 ILE B CA 1
ATOM 1410 C C . ILE B 1 27 ? 8.148 -12 -0.771 1 97.62 27 ILE B C 1
ATOM 1412 O O . ILE B 1 27 ? 9.078 -12.406 -0.073 1 97.62 27 ILE B O 1
ATOM 1416 N N . GLY B 1 28 ? 8.148 -10.773 -1.237 1 97.69 28 GLY B N 1
ATOM 1417 C CA . GLY B 1 28 ? 9.164 -9.789 -0.892 1 97.69 28 GLY B CA 1
ATOM 1418 C C . GLY B 1 28 ? 8.625 -8.383 -0.787 1 97.69 28 GLY B C 1
ATOM 1419 O O . GLY B 1 28 ? 7.559 -8.078 -1.324 1 97.69 28 GLY B O 1
ATOM 1420 N N . HIS B 1 29 ? 9.367 -7.547 -0.036 1 98.06 29 HIS B N 1
ATOM 1421 C CA . HIS B 1 29 ? 9 -6.145 0.156 1 98.06 29 HIS B CA 1
ATOM 1422 C C . HIS B 1 29 ? 9.914 -5.223 -0.64 1 98.06 29 HIS B C 1
ATOM 1424 O O . HIS B 1 29 ? 11.141 -5.379 -0.611 1 98.06 29 HIS B O 1
ATOM 1430 N N . CYS B 1 30 ? 9.344 -4.27 -1.369 1 98.19 30 CYS B N 1
ATOM 1431 C CA . CYS B 1 30 ? 10.117 -3.271 -2.1 1 98.19 30 CYS B CA 1
ATOM 1432 C C . CYS B 1 30 ? 9.938 -1.889 -1.486 1 98.19 30 CYS B C 1
ATOM 1434 O O . CYS B 1 30 ? 8.82 -1.372 -1.424 1 98.19 30 CYS B O 1
ATOM 1436 N N . LEU B 1 31 ? 11.016 -1.234 -1.151 1 98.06 31 LEU B N 1
ATOM 1437 C CA . LEU B 1 31 ? 10.992 0.022 -0.411 1 98.06 31 LEU B CA 1
ATOM 1438 C C . LEU B 1 31 ? 11.219 1.207 -1.345 1 98.06 31 LEU B C 1
ATOM 1440 O O . LEU B 1 31 ? 11.328 2.35 -0.891 1 98.06 31 LEU B O 1
ATOM 1444 N N . CYS B 1 32 ? 11.25 1.047 -2.623 1 97.44 32 CYS B N 1
ATOM 1445 C CA . CYS B 1 32 ? 11.547 2.174 -3.5 1 97.44 32 CYS B CA 1
ATOM 1446 C C . CYS B 1 32 ? 10.43 3.211 -3.451 1 97.44 32 CYS B C 1
ATOM 1448 O O . CYS B 1 32 ? 9.297 2.896 -3.082 1 97.44 32 CYS B O 1
ATOM 1450 N N . THR B 1 33 ? 10.719 4.367 -3.873 1 96.94 33 THR B N 1
ATOM 1451 C CA . THR B 1 33 ? 9.789 5.492 -3.797 1 96.94 33 THR B CA 1
ATOM 1452 C C . THR B 1 33 ? 8.5 5.188 -4.559 1 96.94 33 THR B C 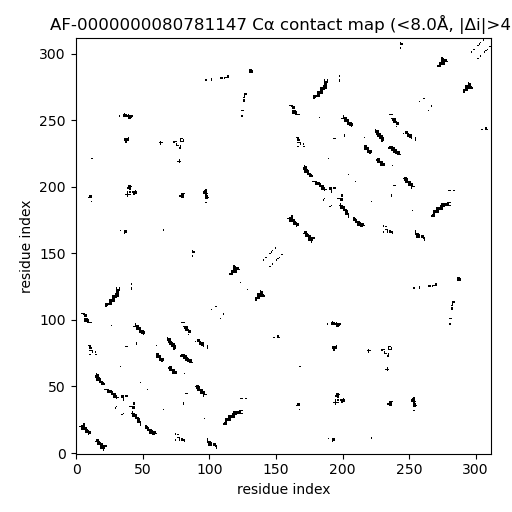1
ATOM 1454 O O . THR B 1 33 ? 7.406 5.457 -4.066 1 96.94 33 THR B O 1
ATOM 1457 N N . THR B 1 34 ? 8.609 4.617 -5.746 1 98.06 34 THR B N 1
ATOM 1458 C CA . THR B 1 34 ? 7.422 4.336 -6.547 1 98.06 34 THR B CA 1
ATOM 1459 C C . THR B 1 34 ? 6.504 3.352 -5.824 1 98.06 34 THR B C 1
ATOM 1461 O O . THR B 1 34 ? 5.289 3.547 -5.781 1 98.06 34 THR B O 1
ATOM 1464 N N . CYS B 1 35 ? 7.047 2.316 -5.215 1 98.31 35 CYS B N 1
ATOM 1465 C CA . CYS B 1 35 ? 6.25 1.309 -4.52 1 98.31 35 CYS B CA 1
ATOM 1466 C C . CYS B 1 35 ? 5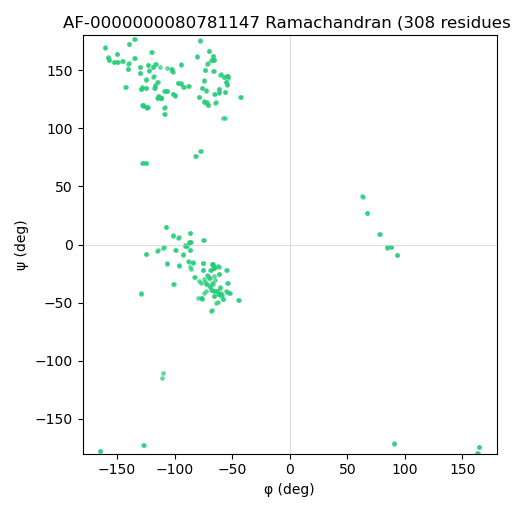.598 1.895 -3.275 1 98.31 35 CYS B C 1
ATOM 1468 O O . CYS B 1 35 ? 4.449 1.572 -2.963 1 98.31 35 CYS B O 1
ATOM 1470 N N . ARG B 1 36 ? 6.328 2.734 -2.582 1 98.44 36 ARG B N 1
ATOM 1471 C CA . ARG B 1 36 ? 5.754 3.438 -1.44 1 98.44 36 ARG B CA 1
ATOM 1472 C C . ARG B 1 36 ? 4.535 4.258 -1.858 1 98.44 36 ARG B C 1
ATOM 1474 O O . ARG B 1 36 ? 3.49 4.199 -1.209 1 98.44 36 ARG B O 1
ATOM 1481 N N . LYS B 1 37 ? 4.699 4.973 -2.934 1 98.56 37 LYS B N 1
ATOM 1482 C CA . LYS B 1 37 ? 3.629 5.844 -3.406 1 98.56 37 LYS B CA 1
ATOM 1483 C C . LYS B 1 37 ? 2.42 5.031 -3.863 1 98.56 37 LYS B C 1
ATOM 1485 O O . LYS B 1 37 ? 1.28 5.367 -3.535 1 98.56 37 LYS B O 1
ATOM 1490 N N . CYS B 1 38 ? 2.641 3.977 -4.598 1 98.62 38 CYS B N 1
ATOM 1491 C CA . CYS B 1 38 ? 1.539 3.154 -5.086 1 98.62 38 CYS B CA 1
ATOM 1492 C C . CYS B 1 38 ? 0.773 2.525 -3.926 1 98.62 38 CYS B C 1
ATOM 1494 O O . CYS B 1 38 ? -0.458 2.467 -3.949 1 98.62 38 CYS B O 1
ATOM 1496 N N . ALA B 1 39 ? 1.445 2.102 -2.943 1 98.44 39 ALA B N 1
ATOM 1497 C CA . ALA B 1 39 ? 0.831 1.387 -1.828 1 98.44 39 ALA B CA 1
ATOM 1498 C C . ALA B 1 39 ? 0.235 2.361 -0.816 1 98.44 39 ALA B C 1
ATOM 1500 O O . ALA B 1 39 ? -0.703 2.018 -0.092 1 98.44 39 ALA B O 1
ATOM 1501 N N . GLY B 1 40 ? 0.789 3.566 -0.729 1 97.94 40 GLY B N 1
ATOM 1502 C CA . GLY B 1 40 ? 0.47 4.43 0.396 1 97.94 40 GLY B CA 1
ATOM 1503 C C . GLY B 1 40 ? 0.997 3.908 1.719 1 97.94 40 GLY B C 1
ATOM 1504 O O . GLY B 1 40 ? 0.388 4.133 2.768 1 97.94 40 GLY B O 1
ATOM 1505 N N . ALA B 1 41 ? 2.006 3.174 1.737 1 97.88 41 ALA B N 1
ATOM 1506 C CA . ALA B 1 41 ? 2.609 2.451 2.854 1 97.88 41 ALA B CA 1
ATOM 1507 C C . ALA B 1 41 ? 4.133 2.529 2.799 1 97.88 41 ALA B C 1
ATOM 1509 O O . ALA B 1 41 ? 4.699 3.109 1.869 1 97.88 41 ALA B O 1
ATOM 1510 N N . PRO B 1 42 ? 4.809 2.047 3.838 1 97.69 42 PRO B N 1
ATOM 1511 C CA . PRO B 1 42 ? 6.27 2.123 3.814 1 97.69 42 PRO B CA 1
ATOM 1512 C C . PRO B 1 42 ? 6.883 1.344 2.654 1 97.69 42 PRO B C 1
ATOM 1514 O O . PRO B 1 42 ? 8.023 1.61 2.26 1 97.69 42 PRO B O 1
ATOM 1517 N N . TYR B 1 43 ? 6.199 0.375 2.191 1 98.19 43 TYR B N 1
ATOM 1518 C CA . TYR B 1 43 ? 6.637 -0.47 1.087 1 98.19 43 TYR B CA 1
ATOM 1519 C C . TYR B 1 43 ? 5.449 -1.155 0.421 1 98.19 43 TYR B C 1
ATOM 1521 O O . TYR B 1 43 ? 4.332 -1.112 0.938 1 98.19 43 TYR B O 1
ATOM 1529 N N . GLN B 1 44 ? 5.656 -1.588 -0.727 1 98.38 44 GLN B N 1
ATOM 1530 C CA . GLN B 1 44 ? 4.727 -2.514 -1.364 1 98.38 44 GLN B CA 1
ATOM 1531 C C . GLN B 1 44 ? 5.25 -3.943 -1.316 1 98.38 44 GLN B C 1
ATOM 1533 O O . GLN B 1 44 ? 6.457 -4.164 -1.188 1 98.38 44 GLN B O 1
ATOM 1538 N N . THR B 1 45 ? 4.363 -4.867 -1.303 1 98.62 45 THR B N 1
ATOM 1539 C CA . THR B 1 45 ? 4.719 -6.281 -1.231 1 98.62 45 THR B CA 1
ATOM 1540 C C . THR B 1 45 ? 4.305 -7.008 -2.508 1 98.62 45 THR B C 1
ATOM 1542 O O . THR B 1 45 ? 3.242 -6.73 -3.068 1 98.62 45 THR B O 1
ATOM 1545 N N . PHE B 1 46 ? 5.188 -7.91 -2.963 1 98.56 46 PHE B N 1
ATOM 1546 C CA . PHE B 1 46 ? 4.898 -8.688 -4.16 1 98.56 46 PHE B CA 1
ATOM 1547 C C . PHE B 1 46 ? 5.125 -10.172 -3.91 1 98.56 46 PHE B C 1
ATOM 1549 O O . PHE B 1 46 ? 5.977 -10.547 -3.105 1 98.56 46 PHE B O 1
ATOM 1556 N N . ALA B 1 47 ? 4.316 -10.938 -4.59 1 98.62 47 ALA B N 1
ATOM 1557 C CA . ALA B 1 47 ? 4.406 -12.391 -4.598 1 98.62 47 ALA B CA 1
ATOM 1558 C C . ALA B 1 47 ? 4.523 -12.93 -6.023 1 98.62 47 ALA B C 1
ATOM 1560 O O . ALA B 1 47 ? 3.762 -12.531 -6.906 1 98.62 47 ALA B O 1
ATOM 1561 N N . GLY B 1 48 ? 5.434 -13.852 -6.234 1 98.56 48 GLY B N 1
ATOM 1562 C CA . GLY B 1 48 ? 5.719 -14.344 -7.57 1 98.56 48 GLY B CA 1
ATOM 1563 C C . GLY B 1 48 ? 4.949 -15.602 -7.926 1 98.56 48 GLY B C 1
ATOM 1564 O O . GLY B 1 48 ? 4.801 -16.5 -7.09 1 98.56 48 GLY B O 1
ATOM 1565 N N . PHE B 1 49 ? 4.457 -15.617 -9.18 1 98.62 49 PHE B N 1
ATOM 1566 C CA . PHE B 1 49 ? 3.707 -16.75 -9.719 1 98.62 49 PHE B CA 1
ATOM 1567 C C . PHE B 1 49 ? 4.09 -17 -11.172 1 98.62 49 PHE B C 1
ATOM 1569 O O . PHE B 1 49 ? 4.449 -16.078 -11.898 1 98.62 49 PHE B O 1
ATOM 1576 N N . PRO B 1 50 ? 3.988 -18.312 -11.625 1 98.38 50 PRO B N 1
ATOM 1577 C CA . PRO B 1 50 ? 3.818 -18.469 -13.07 1 98.38 50 PRO B CA 1
ATOM 1578 C C . PRO B 1 50 ? 2.545 -17.812 -13.594 1 98.38 50 PRO B C 1
ATOM 1580 O O . PRO B 1 50 ? 1.47 -18 -13.016 1 98.38 50 PRO B O 1
ATOM 1583 N N . ARG B 1 51 ? 2.65 -17.062 -14.602 1 98.38 51 ARG B N 1
ATOM 1584 C CA . ARG B 1 51 ? 1.491 -16.359 -15.148 1 98.38 51 ARG B CA 1
ATOM 1585 C C . ARG B 1 51 ? 0.36 -17.328 -15.461 1 98.38 51 ARG B C 1
ATOM 1587 O O . ARG B 1 51 ? -0.814 -17 -15.273 1 98.38 51 ARG B O 1
ATOM 1594 N N . SER B 1 52 ? 0.691 -18.516 -15.859 1 98.12 52 SER B N 1
ATOM 1595 C CA . SER B 1 52 ? -0.278 -19.516 -16.281 1 98.12 52 SER B CA 1
ATOM 1596 C C . SER B 1 52 ? -1.134 -19.984 -15.102 1 98.12 52 SER B C 1
ATOM 1598 O O . SER B 1 52 ? -2.186 -20.594 -15.297 1 98.12 52 SER B O 1
ATOM 1600 N N . ALA B 1 53 ? -0.708 -19.734 -13.93 1 98.38 53 ALA B N 1
ATOM 1601 C CA . ALA B 1 53 ? -1.434 -20.188 -12.75 1 98.38 53 ALA B CA 1
ATOM 1602 C C . ALA B 1 53 ? -2.549 -19.219 -12.383 1 98.38 53 ALA B C 1
ATOM 1604 O O . ALA B 1 53 ? -3.418 -19.547 -11.57 1 98.38 53 ALA B O 1
ATOM 1605 N N . ILE B 1 54 ? -2.508 -18.031 -12.93 1 98.56 54 ILE B N 1
ATOM 1606 C CA . ILE B 1 54 ? -3.42 -16.953 -12.539 1 98.56 54 ILE B CA 1
ATOM 1607 C C . ILE B 1 54 ? -4.535 -16.828 -13.57 1 98.56 54 ILE B C 1
ATOM 1609 O O . ILE B 1 54 ? -4.27 -16.766 -14.773 1 98.56 54 ILE B O 1
ATOM 1613 N N . THR B 1 55 ? -5.73 -16.812 -13.078 1 98.5 55 THR B N 1
ATOM 1614 C CA . THR B 1 55 ? -6.887 -16.578 -13.93 1 98.5 55 THR B CA 1
ATOM 1615 C C . THR B 1 55 ? -7.691 -15.375 -13.422 1 98.5 55 THR B C 1
ATOM 1617 O O . THR B 1 55 ? -8.133 -15.367 -12.266 1 98.5 55 THR B O 1
ATOM 1620 N N . TRP B 1 56 ? -7.777 -14.359 -14.258 1 98.69 56 TRP B N 1
ATOM 1621 C CA . TRP B 1 56 ? -8.711 -13.281 -13.945 1 98.69 56 TRP B CA 1
ATOM 1622 C C . TRP B 1 56 ? -10.156 -13.742 -14.125 1 98.69 56 TRP B C 1
ATOM 1624 O O . TRP B 1 56 ? -10.555 -14.133 -15.227 1 98.69 56 TRP B O 1
ATOM 1634 N N . THR B 1 57 ? -10.93 -13.688 -13.07 1 98.56 57 THR B N 1
ATOM 1635 C CA . THR B 1 57 ? -12.281 -14.242 -13.109 1 98.56 57 THR B CA 1
ATOM 1636 C C . THR B 1 57 ? -13.305 -13.148 -13.406 1 98.56 57 THR B C 1
ATOM 1638 O O . THR B 1 57 ? -14.453 -13.438 -13.734 1 98.56 57 THR B O 1
ATOM 1641 N N . THR B 1 58 ? -12.992 -11.93 -13.242 1 98.38 58 THR B N 1
ATOM 1642 C CA . THR B 1 58 ? -13.773 -10.805 -13.742 1 98.38 58 THR B CA 1
ATOM 1643 C C . THR B 1 58 ? -13.023 -10.086 -14.859 1 98.38 58 THR B C 1
ATOM 1645 O O . THR B 1 58 ? -12.836 -10.633 -15.945 1 98.38 58 THR B O 1
ATOM 1648 N N . GLU B 1 59 ? -12.602 -8.805 -14.68 1 98.38 59 GLU B N 1
ATOM 1649 C CA . GLU B 1 59 ? -11.75 -8.102 -15.633 1 98.38 59 GLU B CA 1
ATOM 1650 C C . GLU B 1 59 ? -10.328 -7.957 -15.109 1 98.38 59 GLU B C 1
ATOM 1652 O O . GLU B 1 59 ? -10.102 -7.969 -13.891 1 98.38 59 GLU B O 1
ATOM 1657 N N . PRO B 1 60 ? -9.445 -7.898 -16 1 98.5 60 PRO B N 1
ATOM 1658 C CA . PRO B 1 60 ? -8.078 -7.641 -15.555 1 98.5 60 PRO B CA 1
ATOM 1659 C C . PRO B 1 60 ? -7.879 -6.211 -15.047 1 98.5 60 PRO B C 1
ATOM 1661 O O . PRO B 1 60 ? -8.742 -5.355 -15.258 1 98.5 60 PRO B O 1
ATOM 1664 N N . PRO B 1 61 ? -6.781 -5.957 -14.391 1 98.81 61 PRO B N 1
ATOM 1665 C CA . PRO B 1 61 ? -6.512 -4.602 -13.906 1 98.81 61 PRO B CA 1
ATOM 1666 C C . PRO B 1 61 ? -6.258 -3.609 -15.039 1 98.81 61 PRO B C 1
ATOM 1668 O O . PRO B 1 61 ? -5.984 -4.016 -16.172 1 98.81 61 PRO B O 1
ATOM 1671 N N . LYS B 1 62 ? -6.445 -2.324 -14.711 1 98.69 62 LYS B N 1
ATOM 1672 C CA . LYS B 1 62 ? -5.82 -1.27 -15.5 1 98.69 62 LYS B CA 1
ATOM 1673 C C . LYS B 1 62 ? -4.32 -1.195 -15.227 1 98.69 62 LYS B C 1
ATOM 1675 O O . LYS B 1 62 ? -3.869 -1.509 -14.125 1 98.69 62 LYS B O 1
ATOM 1680 N N . TYR B 1 63 ? -3.605 -0.773 -16.25 1 98.75 63 TYR B N 1
ATOM 1681 C CA . TYR B 1 63 ? -2.156 -0.816 -16.094 1 98.75 63 TYR B CA 1
ATOM 1682 C C . TYR B 1 63 ? -1.556 0.582 -16.188 1 98.75 63 TYR B C 1
ATOM 1684 O O . TYR B 1 63 ? -2.045 1.424 -16.953 1 98.75 63 TYR B O 1
ATOM 1692 N N . PHE B 1 64 ? -0.53 0.744 -15.391 1 98.25 64 PHE B N 1
ATOM 1693 C CA . PHE B 1 64 ? 0.319 1.929 -15.328 1 98.25 64 PHE B CA 1
ATOM 1694 C C . PHE B 1 64 ? 1.789 1.547 -15.453 1 98.25 64 PHE B C 1
ATOM 1696 O O . PHE B 1 64 ? 2.23 0.558 -14.867 1 98.25 64 PHE B O 1
ATOM 1703 N N . ARG B 1 65 ? 2.527 2.346 -16.328 1 98.06 65 ARG B N 1
ATOM 1704 C CA . ARG B 1 65 ? 3.967 2.139 -16.422 1 98.06 65 ARG B CA 1
ATOM 1705 C C . ARG B 1 65 ? 4.73 3.293 -15.781 1 98.06 65 ARG B C 1
ATOM 1707 O O . ARG B 1 65 ? 4.738 4.406 -16.312 1 98.06 65 ARG B O 1
ATOM 1714 N N . ALA B 1 66 ? 5.398 3.008 -14.68 1 95.19 66 ALA B N 1
ATOM 1715 C CA . ALA B 1 66 ? 6.289 3.984 -14.062 1 95.19 66 ALA B CA 1
ATOM 1716 C C . ALA B 1 66 ? 7.684 3.924 -14.68 1 95.19 66 ALA B C 1
ATOM 1718 O O . ALA B 1 66 ? 8.5 4.832 -14.477 1 95.19 66 ALA B O 1
ATOM 1719 N N . SER B 1 67 ? 7.977 2.826 -15.281 1 94.38 67 SER B N 1
ATOM 1720 C CA . SER B 1 67 ? 9.234 2.568 -15.969 1 94.38 67 SER B CA 1
ATOM 1721 C C . SER B 1 67 ? 9.008 1.93 -17.328 1 94.38 67 SER B C 1
ATOM 1723 O O . SER B 1 67 ? 7.875 1.588 -17.688 1 94.38 67 SER B O 1
ATOM 1725 N N . ASP B 1 68 ? 10.133 1.718 -18.062 1 94.5 68 ASP B N 1
ATOM 1726 C CA . ASP B 1 68 ? 10.016 1.143 -19.391 1 94.5 68 ASP B CA 1
ATOM 1727 C C . ASP B 1 68 ? 10.109 -0.38 -19.344 1 94.5 68 ASP B C 1
ATOM 1729 O O . ASP B 1 68 ? 9.891 -1.053 -20.359 1 94.5 68 ASP B O 1
ATOM 1733 N N . PHE B 1 69 ? 10.305 -0.919 -18.141 1 94.75 69 PHE B N 1
ATOM 1734 C CA . PHE B 1 69 ? 10.602 -2.346 -18.125 1 94.75 69 PHE B CA 1
ATOM 1735 C C . PHE B 1 69 ? 9.484 -3.123 -17.438 1 94.75 69 PHE B C 1
ATOM 1737 O O . PHE B 1 69 ? 9.5 -4.355 -17.422 1 94.75 69 PHE B O 1
ATOM 1744 N N . ALA B 1 70 ? 8.5 -2.35 -16.891 1 97.38 70 ALA B N 1
ATOM 1745 C CA . ALA B 1 70 ? 7.465 -3.053 -16.141 1 97.38 70 ALA B CA 1
ATOM 1746 C C . ALA B 1 70 ? 6.148 -2.279 -16.156 1 97.38 70 ALA B C 1
ATOM 1748 O O . ALA B 1 70 ? 6.133 -1.074 -16.406 1 97.38 70 ALA B O 1
ATOM 1749 N N . LYS B 1 71 ? 5.102 -3.027 -15.938 1 98.31 71 LYS B N 1
ATOM 1750 C CA . LYS B 1 71 ? 3.791 -2.412 -15.75 1 98.31 71 LYS B CA 1
ATOM 1751 C C . LYS B 1 71 ? 3.182 -2.809 -14.406 1 98.31 71 LYS B C 1
ATOM 1753 O O . LYS B 1 71 ? 3.465 -3.891 -13.891 1 98.31 71 LYS B O 1
ATOM 1758 N N . ARG B 1 72 ? 2.428 -1.932 -13.906 1 98.69 72 ARG B N 1
ATOM 1759 C CA . ARG B 1 72 ? 1.725 -2.105 -12.641 1 98.69 72 ARG B CA 1
ATOM 1760 C C . ARG B 1 72 ? 0.214 -2.133 -12.852 1 98.69 72 ARG B C 1
ATOM 1762 O O . ARG B 1 72 ? -0.349 -1.219 -13.453 1 98.69 72 ARG B O 1
ATOM 1769 N N . GLY B 1 73 ? -0.414 -3.154 -12.367 1 98.88 73 GLY B N 1
ATOM 1770 C CA . GLY B 1 73 ? -1.858 -3.273 -12.484 1 98.88 73 GLY B CA 1
ATOM 1771 C C . GLY B 1 73 ? -2.596 -2.807 -11.242 1 98.88 73 GLY B C 1
ATOM 1772 O O . GLY B 1 73 ? -2.15 -3.051 -10.125 1 98.88 73 GLY B O 1
ATOM 1773 N N . PHE B 1 74 ? -3.699 -2.111 -11.438 1 98.94 74 PHE B N 1
ATOM 1774 C CA . PHE B 1 74 ? -4.512 -1.606 -10.336 1 98.94 74 PHE B CA 1
ATOM 1775 C C . PHE B 1 74 ? -5.98 -1.53 -10.742 1 98.94 74 PHE B C 1
ATOM 1777 O O . PHE B 1 74 ? -6.309 -1.571 -11.93 1 98.94 74 PHE B O 1
ATOM 1784 N N . CYS B 1 75 ? -6.859 -1.544 -9.773 1 98.94 75 CYS B N 1
ATOM 1785 C CA . CYS B 1 75 ? -8.281 -1.331 -10.039 1 98.94 75 CYS B CA 1
ATOM 1786 C C . CYS B 1 75 ? -8.578 0.15 -10.227 1 98.94 75 CYS B C 1
ATOM 1788 O O . CYS B 1 75 ? -8.281 0.967 -9.352 1 98.94 75 CYS B O 1
ATOM 1790 N N . ASP B 1 76 ? -9.195 0.506 -11.273 1 98.19 76 ASP B N 1
ATOM 1791 C CA . ASP B 1 76 ? -9.422 1.92 -11.555 1 98.19 76 ASP B CA 1
ATOM 1792 C C . ASP B 1 76 ? -10.703 2.41 -10.875 1 98.19 76 ASP B C 1
ATOM 1794 O O . ASP B 1 76 ? -11.109 3.559 -11.07 1 98.19 76 ASP B O 1
ATOM 1798 N N . GLN B 1 77 ? -11.367 1.539 -10.125 1 98.56 77 GLN B N 1
ATOM 1799 C CA . GLN B 1 77 ? -12.562 1.938 -9.383 1 98.56 77 GLN B CA 1
ATOM 1800 C C . GLN B 1 77 ? -12.242 2.182 -7.914 1 98.56 77 GLN B C 1
ATOM 1802 O O . GLN B 1 77 ? -12.836 3.053 -7.277 1 98.56 77 GLN B O 1
ATOM 1807 N N . CYS B 1 78 ? -11.297 1.397 -7.387 1 98.75 78 CYS B N 1
ATOM 1808 C CA . CYS B 1 78 ? -11.039 1.557 -5.957 1 98.75 78 CYS B CA 1
ATOM 1809 C C . CYS B 1 78 ? -9.57 1.853 -5.695 1 98.75 78 CYS B C 1
ATOM 1811 O O . CYS B 1 78 ? -9.188 2.145 -4.562 1 98.75 78 CYS B O 1
ATOM 1813 N N . GLY B 1 79 ? -8.781 1.765 -6.66 1 98.69 79 GLY B N 1
ATOM 1814 C CA . GLY B 1 79 ? -7.383 2.154 -6.523 1 98.69 79 GLY B CA 1
ATOM 1815 C C . GLY B 1 79 ? -6.492 1.026 -6.039 1 98.69 79 GLY B C 1
ATOM 1816 O O . GLY B 1 79 ? -5.273 1.174 -5.984 1 98.69 79 GLY B O 1
ATOM 1817 N N . SER B 1 80 ? -7.027 -0.194 -5.73 1 98.88 80 SER B N 1
ATOM 1818 C CA . SER B 1 80 ? -6.238 -1.293 -5.184 1 98.88 80 SER B CA 1
ATOM 1819 C C . SER B 1 80 ? -5.066 -1.643 -6.094 1 98.88 80 SER B C 1
ATOM 1821 O O . SER B 1 80 ? -5.234 -1.764 -7.309 1 98.88 80 SER B O 1
ATOM 1823 N N . SER B 1 81 ? -3.902 -1.749 -5.5 1 98.75 81 SER B N 1
ATOM 1824 C CA . SER B 1 81 ? -2.725 -2.25 -6.203 1 98.75 81 SER B CA 1
ATOM 1825 C C . SER B 1 81 ? -2.775 -3.766 -6.355 1 98.75 81 SER B C 1
ATOM 1827 O O . SER B 1 81 ? -2.961 -4.488 -5.375 1 98.75 81 SER B O 1
ATOM 1829 N N . LEU B 1 82 ? -2.461 -4.285 -7.602 1 98.88 82 LEU B N 1
ATOM 1830 C CA . LEU B 1 82 ? -2.744 -5.699 -7.801 1 98.88 82 LEU B CA 1
ATOM 1831 C C . LEU B 1 82 ? -1.524 -6.422 -8.367 1 98.88 82 LEU B C 1
ATOM 1833 O O . LEU B 1 82 ? -1.221 -7.547 -7.957 1 98.88 82 LEU B O 1
ATOM 1837 N N . THR B 1 83 ? -0.82 -5.785 -9.352 1 98.88 83 THR B N 1
ATOM 1838 C CA . THR B 1 83 ? 0.234 -6.562 -9.992 1 98.88 83 THR B CA 1
ATOM 1839 C C . THR B 1 83 ? 1.463 -5.699 -10.258 1 98.88 83 THR B C 1
ATOM 1841 O O . THR B 1 83 ? 1.372 -4.469 -10.273 1 98.88 83 THR B O 1
ATOM 1844 N N . PHE B 1 84 ? 2.547 -6.305 -10.352 1 98.69 84 PHE B N 1
ATOM 1845 C CA . PHE B 1 84 ? 3.795 -5.844 -10.953 1 98.69 84 PHE B CA 1
ATOM 1846 C C . PHE B 1 84 ? 4.316 -6.863 -11.961 1 98.69 84 PHE B C 1
ATOM 1848 O O . PHE B 1 84 ? 4.566 -8.016 -11.609 1 98.69 84 PHE B O 1
ATOM 1855 N N . GLU B 1 85 ? 4.441 -6.457 -13.148 1 98.31 85 GLU B N 1
ATOM 1856 C CA . GLU B 1 85 ? 4.785 -7.359 -14.242 1 98.31 85 GLU B CA 1
ATOM 1857 C C . GLU B 1 85 ? 5.984 -6.84 -15.031 1 98.31 85 GLU B C 1
ATOM 1859 O O . GLU B 1 85 ? 5.93 -5.75 -15.602 1 98.31 85 GLU B O 1
ATOM 1864 N N . VAL B 1 86 ? 6.996 -7.645 -15.047 1 97.25 86 VAL B N 1
ATOM 1865 C CA . VAL B 1 86 ? 8.234 -7.273 -15.719 1 97.25 86 VAL B CA 1
ATOM 1866 C C . VAL B 1 86 ? 8.211 -7.777 -17.156 1 97.25 86 VAL B C 1
ATOM 1868 O O . VAL B 1 86 ? 7.91 -8.945 -17.406 1 97.25 86 VAL B O 1
ATOM 1871 N N . ASP B 1 87 ? 8.617 -6.941 -18.125 1 96.56 87 ASP B N 1
ATOM 1872 C CA . ASP B 1 87 ? 8.508 -7.23 -19.547 1 96.56 87 ASP B CA 1
ATOM 1873 C C . ASP B 1 87 ? 9.422 -8.383 -19.953 1 96.56 87 ASP B C 1
ATOM 1875 O O . ASP B 1 87 ? 9.086 -9.172 -20.828 1 96.56 87 ASP B O 1
ATOM 1879 N N . SER B 1 88 ? 10.555 -8.5 -19.328 1 95.56 88 SER B N 1
ATOM 1880 C CA . SER B 1 88 ? 11.562 -9.484 -19.703 1 95.56 88 SER B CA 1
ATOM 1881 C C . SER B 1 88 ? 11.164 -10.891 -19.25 1 95.56 88 SER B C 1
ATOM 1883 O O . SER B 1 88 ? 11.758 -11.875 -19.672 1 95.56 88 SER B O 1
ATOM 1885 N N . THR B 1 89 ? 10.227 -11.047 -18.359 1 96.56 89 THR B N 1
ATOM 1886 C CA . THR B 1 89 ? 9.742 -12.344 -17.906 1 96.56 89 THR B CA 1
ATOM 1887 C C . THR B 1 89 ? 8.234 -12.453 -18.078 1 96.56 89 THR B C 1
ATOM 1889 O O . THR B 1 89 ? 7.5 -12.602 -17.094 1 96.56 89 THR B O 1
ATOM 1892 N N . PRO B 1 90 ? 7.789 -12.539 -19.312 1 96.44 90 PRO B N 1
ATOM 1893 C CA . PRO B 1 90 ? 6.352 -12.492 -19.594 1 96.44 90 PRO B CA 1
ATOM 1894 C C . PRO B 1 90 ? 5.605 -13.711 -19.047 1 96.44 90 PRO B C 1
ATOM 1896 O O . PRO B 1 90 ? 4.379 -13.688 -18.938 1 96.44 90 PRO B O 1
ATOM 1899 N N . ASP B 1 91 ? 6.359 -14.789 -18.734 1 97.81 91 ASP B N 1
ATOM 1900 C CA . ASP B 1 91 ? 5.73 -16 -18.234 1 97.81 91 ASP B CA 1
ATOM 1901 C C . ASP B 1 91 ? 5.562 -15.945 -16.719 1 97.81 91 ASP B C 1
ATOM 1903 O O . ASP B 1 91 ? 5.031 -16.875 -16.109 1 97.81 91 ASP B O 1
ATOM 1907 N N . LYS B 1 92 ? 5.969 -14.836 -16.125 1 98.44 92 LYS B N 1
ATOM 1908 C CA . LYS B 1 92 ? 5.824 -14.617 -14.695 1 98.44 92 LYS B CA 1
ATOM 1909 C C . LYS B 1 92 ? 4.938 -13.406 -14.406 1 98.44 92 LYS B C 1
ATOM 1911 O O . LYS B 1 92 ? 4.809 -12.516 -15.242 1 98.44 92 LYS B O 1
ATOM 1916 N N . ILE B 1 93 ? 4.305 -13.43 -13.289 1 98.62 93 ILE B N 1
ATOM 1917 C CA . ILE B 1 93 ? 3.5 -12.32 -12.797 1 98.62 93 ILE B CA 1
ATOM 1918 C C . ILE B 1 93 ? 3.652 -12.195 -11.289 1 98.62 93 ILE B C 1
ATOM 1920 O O . ILE B 1 93 ? 3.697 -13.203 -10.578 1 98.62 93 ILE B O 1
ATOM 1924 N N . SER B 1 94 ? 3.816 -11.039 -10.859 1 98.75 94 SER B N 1
ATOM 1925 C CA . SER B 1 94 ? 3.766 -10.773 -9.422 1 98.75 94 SER B CA 1
ATOM 1926 C C . SER B 1 94 ? 2.412 -10.211 -9.008 1 98.75 94 SER B C 1
ATOM 1928 O O . SER B 1 94 ? 1.921 -9.258 -9.617 1 98.75 94 SER B O 1
ATOM 1930 N N . LEU B 1 95 ? 1.799 -10.789 -8.023 1 98.88 95 LEU B N 1
ATOM 1931 C CA . LEU B 1 95 ? 0.593 -10.25 -7.402 1 98.88 95 LEU B CA 1
ATOM 1932 C C . LEU B 1 95 ? 0.922 -9.57 -6.082 1 98.88 95 LEU B C 1
ATOM 1934 O O . LEU B 1 95 ? 1.879 -9.945 -5.402 1 98.88 95 LEU B O 1
ATOM 1938 N N . SER B 1 96 ? 0.142 -8.555 -5.762 1 98.69 96 SER B N 1
ATOM 1939 C CA . SER B 1 96 ? 0.221 -8 -4.414 1 98.69 96 SER B CA 1
ATOM 1940 C C . SER B 1 96 ? -0.456 -8.922 -3.402 1 98.69 96 SER B C 1
ATOM 1942 O O . SER B 1 96 ? -1.654 -9.188 -3.504 1 98.69 96 SER B O 1
ATOM 1944 N N . PRO B 1 97 ? 0.26 -9.344 -2.396 1 98.25 97 PRO B N 1
ATOM 1945 C CA . PRO B 1 97 ? -0.35 -10.289 -1.452 1 98.25 97 PRO B CA 1
ATOM 1946 C C . PRO B 1 97 ? -1.456 -9.648 -0.616 1 98.25 97 PRO B C 1
ATOM 1948 O O . PRO B 1 97 ? -2.297 -10.352 -0.053 1 98.25 97 PRO B O 1
ATOM 1951 N N . GLY B 1 98 ? -1.43 -8.359 -0.49 1 98.19 98 GLY B N 1
ATOM 1952 C CA . GLY B 1 98 ? -2.539 -7.691 0.171 1 98.19 98 GLY B CA 1
ATOM 1953 C C . GLY B 1 98 ? -3.885 -8.016 -0.448 1 98.19 98 GLY B C 1
ATOM 1954 O O . GLY B 1 98 ? -4.926 -7.855 0.197 1 98.19 98 GLY B O 1
ATOM 1955 N N . SER B 1 99 ? -3.928 -8.438 -1.657 1 98.44 99 SER B N 1
ATOM 1956 C CA . SER B 1 99 ? -5.164 -8.688 -2.395 1 98.44 99 SER B CA 1
ATOM 1957 C C . SER B 1 99 ? -5.652 -10.117 -2.188 1 98.44 99 SER B C 1
ATOM 1959 O O . SER B 1 99 ? -6.711 -10.5 -2.697 1 98.44 99 SER B O 1
ATOM 1961 N N . PHE B 1 100 ? -4.891 -10.93 -1.412 1 97.81 100 PHE B N 1
ATOM 1962 C CA . PHE B 1 100 ? -5.262 -12.328 -1.217 1 97.81 100 PHE B CA 1
ATOM 1963 C C . PHE B 1 100 ? -6.477 -12.445 -0.305 1 97.81 100 PHE B C 1
ATOM 1965 O O . PHE B 1 100 ? -6.562 -11.758 0.717 1 97.81 100 PHE B O 1
ATOM 1972 N N . ASP B 1 101 ? -7.406 -13.266 -0.774 1 96.44 101 ASP B N 1
ATOM 1973 C CA . ASP B 1 101 ? -8.438 -13.703 0.162 1 96.44 101 ASP B CA 1
ATOM 1974 C C . ASP B 1 101 ? -7.91 -14.805 1.082 1 96.44 101 ASP B C 1
ATOM 1976 O O . ASP B 1 101 ? -8.234 -15.977 0.902 1 96.44 101 ASP B O 1
ATOM 1980 N N . ASP B 1 102 ? -7.191 -14.375 2.094 1 91.19 102 ASP B N 1
ATOM 1981 C CA . ASP B 1 102 ? -6.414 -15.367 2.83 1 91.19 102 ASP B CA 1
ATOM 1982 C C . ASP B 1 102 ? -7.254 -16.016 3.928 1 91.19 102 ASP B C 1
ATOM 1984 O O . ASP B 1 102 ? -6.711 -16.656 4.832 1 91.19 102 ASP B O 1
ATOM 1988 N N . TRP B 1 103 ? -8.555 -15.781 3.941 1 87.19 103 TRP B N 1
ATOM 1989 C CA . TRP B 1 103 ? -9.445 -16.469 4.879 1 87.19 103 TRP B CA 1
ATOM 1990 C C . TRP B 1 103 ? -9.938 -17.781 4.297 1 87.19 103 TRP B C 1
ATOM 1992 O O . TRP B 1 103 ? -10.531 -18.594 5.008 1 87.19 103 TRP B O 1
ATOM 2002 N N . ASP B 1 104 ? -9.773 -17.969 3.041 1 81.88 104 ASP B N 1
ATOM 2003 C CA . ASP B 1 104 ? -10.195 -19.188 2.352 1 81.88 104 ASP B CA 1
ATOM 2004 C C . ASP B 1 104 ? -9.055 -19.781 1.534 1 81.88 104 ASP B C 1
ATOM 2006 O O . ASP B 1 104 ? -9.07 -19.719 0.303 1 81.88 104 ASP B O 1
ATOM 2010 N N . VAL B 1 105 ? -8.047 -20.328 2.217 1 86.81 105 VAL B N 1
ATOM 2011 C CA . VAL B 1 105 ? -6.84 -20.828 1.577 1 86.81 105 VAL B CA 1
ATOM 2012 C C . VAL B 1 105 ? -6.766 -22.344 1.736 1 86.81 105 VAL B C 1
ATOM 2014 O O . VAL B 1 105 ? -6.871 -22.875 2.85 1 86.81 105 VAL B O 1
ATOM 2017 N N . GLN B 1 106 ? -6.57 -22.969 0.57 1 84.5 106 GLN B N 1
ATOM 2018 C CA . GLN B 1 106 ? -6.355 -24.406 0.611 1 84.5 106 GLN B CA 1
ATOM 2019 C C . GLN B 1 106 ? -5.055 -24.75 1.327 1 84.5 106 GLN B C 1
ATOM 2021 O O . GLN B 1 106 ? -4.004 -24.172 1.025 1 84.5 106 GLN B O 1
ATOM 2026 N N . GLY B 1 107 ? -5.094 -25.672 2.293 1 83.81 107 GLY B N 1
ATOM 2027 C CA . GLY B 1 107 ? -3.926 -26.047 3.074 1 83.81 107 GLY B CA 1
ATOM 2028 C C . GLY B 1 107 ? -3.787 -25.266 4.363 1 83.81 107 GLY B C 1
ATOM 2029 O O . GLY B 1 107 ? -2.896 -25.531 5.172 1 83.81 107 GLY B O 1
ATOM 2030 N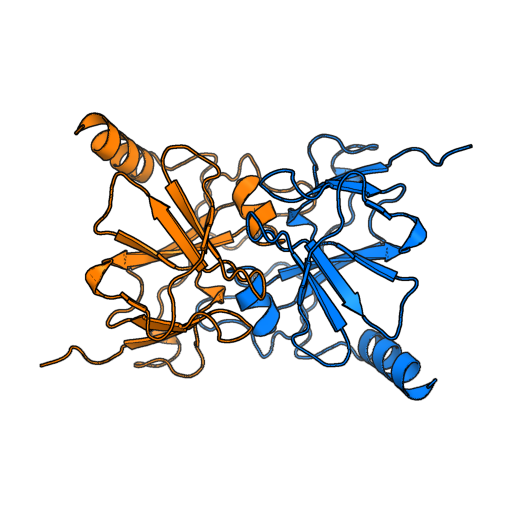 N . GLY B 1 108 ? -4.594 -24.266 4.516 1 82.19 108 GLY B N 1
ATOM 2031 C CA . GLY B 1 108 ? -4.613 -23.516 5.754 1 82.19 108 GLY B CA 1
ATOM 2032 C C . GLY B 1 108 ? -3.662 -22.328 5.746 1 82.19 108 GLY B C 1
ATOM 2033 O O . GLY B 1 108 ? -3.156 -21.938 4.691 1 82.19 108 GLY B O 1
ATOM 2034 N N . LYS B 1 109 ? -3.451 -21.641 6.895 1 79.31 109 LYS B N 1
ATOM 2035 C CA . LYS B 1 109 ? -2.707 -20.391 7.055 1 79.31 109 LYS B CA 1
ATOM 2036 C C . LYS B 1 109 ? -1.228 -20.594 6.738 1 79.31 109 LYS B C 1
ATOM 2038 O O . LYS B 1 109 ? -0.542 -19.641 6.34 1 79.31 109 LYS B O 1
ATOM 2043 N N . ASP B 1 110 ? -0.807 -21.812 6.785 1 86.56 110 ASP B N 1
ATOM 2044 C CA . ASP B 1 110 ? 0.621 -22.078 6.648 1 86.56 110 ASP B CA 1
ATOM 2045 C C . ASP B 1 110 ? 0.978 -22.438 5.211 1 86.56 110 ASP B C 1
ATOM 2047 O O . ASP B 1 110 ? 2.131 -22.766 4.91 1 86.56 110 ASP B O 1
ATOM 2051 N N . ALA B 1 111 ? -0.012 -22.312 4.375 1 90.25 111 ALA B N 1
ATOM 2052 C CA . ALA B 1 111 ? 0.23 -22.672 2.979 1 90.25 111 ALA B CA 1
ATOM 2053 C C . ALA B 1 111 ? 1.053 -21.594 2.277 1 90.25 111 ALA B C 1
ATOM 2055 O O . ALA B 1 111 ? 1.758 -21.875 1.306 1 90.25 111 ALA B O 1
ATOM 2056 N N . PHE B 1 112 ? 1.006 -20.406 2.832 1 93.56 112 PHE B N 1
ATOM 2057 C CA . PHE B 1 112 ? 1.746 -19.312 2.227 1 93.56 112 PHE B CA 1
ATOM 2058 C C . PHE B 1 112 ? 3.176 -19.266 2.752 1 93.56 112 PHE B C 1
ATOM 2060 O O . PHE B 1 112 ? 3.412 -19.484 3.941 1 93.56 112 PHE B O 1
ATOM 2067 N N . VAL B 1 113 ? 4.055 -19.062 1.814 1 92.69 113 VAL B N 1
ATOM 2068 C CA . VAL B 1 113 ? 5.41 -18.719 2.24 1 92.69 113 VAL B CA 1
ATOM 2069 C C . VAL B 1 113 ? 5.398 -17.359 2.945 1 92.69 113 VAL B C 1
ATOM 2071 O O . VAL B 1 113 ? 4.492 -16.562 2.738 1 92.69 113 VAL B O 1
ATOM 2074 N N . LYS B 1 114 ? 6.418 -17.141 3.738 1 94.12 114 LYS B N 1
ATOM 2075 C CA . LYS B 1 114 ? 6.574 -15.867 4.434 1 94.12 114 LYS B CA 1
ATOM 2076 C C . LYS B 1 114 ? 7.473 -14.922 3.648 1 94.12 114 LYS B C 1
ATOM 2078 O O . LYS B 1 114 ? 8.258 -15.359 2.805 1 94.12 114 LYS B O 1
ATOM 2083 N N . PRO B 1 115 ? 7.281 -13.594 3.883 1 96.62 115 PRO B N 1
ATOM 2084 C CA . PRO B 1 115 ? 8.164 -12.641 3.211 1 96.62 115 PRO B CA 1
ATOM 2085 C C . PRO B 1 115 ? 9.648 -12.938 3.457 1 96.62 115 PRO B C 1
ATOM 2087 O O . PRO B 1 115 ? 10.023 -13.312 4.57 1 96.62 115 PRO B O 1
ATOM 2090 N N . GLU B 1 116 ? 10.422 -12.664 2.383 1 95.38 116 GLU B N 1
ATOM 2091 C CA . GLU B 1 116 ? 11.805 -13.133 2.412 1 95.38 116 GLU B CA 1
ATOM 2092 C C . GLU B 1 116 ? 12.773 -11.977 2.635 1 95.38 116 GLU B C 1
ATOM 2094 O O . GLU B 1 116 ? 13.961 -12.195 2.865 1 95.38 116 GLU B O 1
ATOM 2099 N N . GLY B 1 117 ? 12.359 -10.781 2.447 1 96.25 117 GLY B N 1
ATOM 2100 C CA . GLY B 1 117 ? 13.289 -9.68 2.637 1 96.25 117 GLY B CA 1
ATOM 2101 C C . GLY B 1 117 ? 12.797 -8.375 2.037 1 96.25 117 GLY B C 1
ATOM 2102 O O . GLY B 1 117 ? 11.641 -8.273 1.612 1 96.25 117 GLY B O 1
ATOM 2103 N N . TYR B 1 118 ? 13.734 -7.375 2.117 1 97.31 118 TYR B N 1
ATOM 2104 C CA . TYR B 1 118 ? 13.508 -6.016 1.634 1 97.31 118 TYR B CA 1
ATOM 2105 C C . TYR B 1 118 ? 14.477 -5.668 0.508 1 97.31 118 TYR B C 1
ATOM 2107 O O . TYR B 1 118 ? 15.664 -5.992 0.577 1 97.31 118 TYR B O 1
ATOM 2115 N N . ILE B 1 119 ? 13.922 -5.078 -0.517 1 97.19 119 ILE B N 1
ATOM 2116 C CA . ILE B 1 119 ? 14.781 -4.535 -1.561 1 97.19 119 ILE B CA 1
ATOM 2117 C C . ILE B 1 119 ? 14.609 -3.02 -1.643 1 97.19 119 ILE B C 1
ATOM 2119 O O . ILE B 1 119 ? 13.594 -2.48 -1.185 1 97.19 119 ILE B O 1
ATOM 2123 N N . PHE B 1 120 ? 15.68 -2.314 -2.164 1 97.5 120 PHE B N 1
ATOM 2124 C CA . PHE B 1 120 ? 15.727 -0.866 -2.32 1 97.5 120 PHE B CA 1
ATOM 2125 C C . PHE B 1 120 ? 15.648 -0.172 -0.965 1 97.5 120 PHE B C 1
ATOM 2127 O O . PHE B 1 120 ? 14.945 0.828 -0.815 1 97.5 120 PHE B O 1
ATOM 2134 N N . ALA B 1 121 ? 16.328 -0.719 -0.016 1 96.81 121 ALA B N 1
ATOM 2135 C CA . ALA B 1 121 ? 16.375 -0.162 1.334 1 96.81 121 ALA B CA 1
ATOM 2136 C C . ALA B 1 121 ? 16.984 1.233 1.333 1 96.81 121 ALA B C 1
ATOM 2138 O O . ALA B 1 121 ? 16.766 2.018 2.258 1 96.81 121 ALA B O 1
ATOM 2139 N N . ALA B 1 122 ? 17.719 1.597 0.296 1 95.44 122 ALA B N 1
ATOM 2140 C CA . ALA B 1 122 ? 18.312 2.922 0.164 1 95.44 122 ALA B CA 1
ATOM 2141 C C . ALA B 1 122 ? 17.234 3.998 0.019 1 95.44 122 ALA B C 1
ATOM 2143 O O . ALA B 1 122 ? 17.5 5.176 0.272 1 95.44 122 ALA B O 1
ATOM 2144 N N . GLU B 1 123 ? 16.047 3.594 -0.366 1 95.94 123 GLU B N 1
ATOM 2145 C CA . GLU B 1 123 ? 14.961 4.543 -0.608 1 95.94 123 GLU B CA 1
ATOM 2146 C C . GLU B 1 123 ? 13.898 4.465 0.49 1 95.94 123 GLU B C 1
ATOM 2148 O O . GLU B 1 123 ? 12.789 4.969 0.324 1 95.94 123 GLU B O 1
ATOM 2153 N N . LYS B 1 124 ? 14.281 3.814 1.601 1 96.5 124 LYS B N 1
ATOM 2154 C CA . LYS B 1 124 ? 13.352 3.707 2.721 1 96.5 124 LYS B CA 1
ATOM 2155 C C . LYS B 1 124 ? 12.859 5.082 3.16 1 96.5 124 LYS B C 1
ATOM 2157 O O . LYS B 1 124 ? 13.633 6.043 3.203 1 96.5 124 LYS B O 1
ATOM 2162 N N . ALA B 1 125 ? 11.594 5.156 3.484 1 96.31 125 ALA B N 1
ATOM 2163 C CA . ALA B 1 125 ? 11.016 6.418 3.939 1 96.31 125 ALA B CA 1
ATOM 2164 C C . ALA B 1 125 ? 11.703 6.91 5.211 1 96.31 125 ALA B C 1
ATOM 2166 O O . ALA B 1 125 ? 12.016 6.117 6.102 1 96.31 125 ALA B O 1
ATOM 2167 N N . VAL B 1 126 ? 11.82 8.195 5.359 1 94.75 126 VAL B N 1
ATOM 2168 C CA . VAL B 1 126 ? 12.523 8.773 6.5 1 94.75 126 VAL B CA 1
ATOM 2169 C C . VAL B 1 126 ? 11.688 8.594 7.766 1 94.75 126 VAL B C 1
ATOM 2171 O O . VAL B 1 126 ? 12.227 8.547 8.875 1 94.75 126 VAL B O 1
ATOM 2174 N N . TRP B 1 127 ? 10.438 8.492 7.637 1 95.44 127 TRP B N 1
ATOM 2175 C CA . TRP B 1 127 ? 9.531 8.383 8.766 1 95.44 127 TRP B CA 1
ATOM 2176 C C . TRP B 1 127 ? 9.375 6.93 9.203 1 95.44 127 TRP B C 1
ATOM 2178 O O . TRP B 1 127 ? 8.648 6.633 10.156 1 95.44 127 TRP B O 1
ATOM 2188 N N . TYR B 1 128 ? 9.938 6.023 8.516 1 95.5 128 TYR B N 1
ATOM 2189 C CA . TYR B 1 128 ? 9.781 4.598 8.773 1 95.5 128 TYR B CA 1
ATOM 2190 C C . TYR B 1 128 ? 11.117 3.963 9.148 1 95.5 128 TYR B C 1
ATOM 2192 O O . TYR B 1 128 ? 12.133 4.211 8.492 1 95.5 128 TYR B O 1
ATOM 2200 N N . GLU B 1 129 ? 11.086 3.117 10.148 1 93.25 129 GLU B N 1
ATOM 2201 C CA . GLU B 1 129 ? 12.242 2.318 10.539 1 93.25 129 GLU B CA 1
ATOM 2202 C C . GLU B 1 129 ? 12.016 0.837 10.258 1 93.25 129 GLU B C 1
ATOM 2204 O O . GLU B 1 129 ? 11.008 0.268 10.695 1 93.25 129 GLU B O 1
ATOM 2209 N N . LEU B 1 130 ? 12.938 0.282 9.531 1 94.06 130 LEU B N 1
ATOM 2210 C CA . LEU B 1 130 ? 12.836 -1.154 9.305 1 94.06 130 LEU B CA 1
ATOM 2211 C C . LEU B 1 130 ? 12.914 -1.924 10.617 1 94.06 130 LEU B C 1
ATOM 2213 O O . LEU B 1 130 ? 13.781 -1.65 11.453 1 94.06 130 LEU B O 1
ATOM 2217 N N . PRO B 1 131 ? 12.016 -2.824 10.711 1 91.31 131 PRO B N 1
ATOM 2218 C CA . PRO B 1 131 ? 12.07 -3.59 11.961 1 91.31 131 PRO B CA 1
ATOM 2219 C C . PRO B 1 131 ? 13.266 -4.535 12.023 1 91.31 131 PRO B C 1
ATOM 2221 O O . PRO B 1 131 ? 13.828 -4.898 10.984 1 91.31 131 PRO B O 1
ATOM 2224 N N . ASN B 1 132 ? 13.57 -4.797 13.297 1 89.44 132 ASN B N 1
ATOM 2225 C CA . ASN B 1 132 ? 14.586 -5.832 13.492 1 89.44 132 ASN B CA 1
ATOM 2226 C C . ASN B 1 132 ? 13.977 -7.23 13.406 1 89.44 132 ASN B C 1
ATOM 2228 O O . ASN B 1 132 ? 13.859 -7.926 14.414 1 89.44 132 ASN B O 1
ATOM 2232 N N . ASP B 1 133 ? 13.68 -7.695 12.227 1 88.25 133 ASP B N 1
ATOM 2233 C CA . ASP B 1 133 ? 12.953 -8.945 12.031 1 88.25 133 ASP B CA 1
ATOM 2234 C C . ASP B 1 133 ? 13.867 -10.031 11.461 1 88.25 133 ASP B C 1
ATOM 2236 O O . ASP B 1 133 ? 13.422 -11.148 11.203 1 88.25 133 ASP B O 1
ATOM 2240 N N . GLY B 1 134 ? 15.125 -9.688 11.195 1 90.06 134 GLY B N 1
ATOM 2241 C CA . GLY B 1 134 ? 16.094 -10.664 10.727 1 90.06 134 GLY B CA 1
ATOM 2242 C C . GLY B 1 134 ? 16.047 -10.875 9.219 1 90.06 134 GLY B C 1
ATOM 2243 O O . GLY B 1 134 ? 16.812 -11.672 8.68 1 90.06 134 GLY B O 1
ATOM 2244 N N . LEU B 1 135 ? 15.18 -10.258 8.531 1 93.25 135 LEU B N 1
ATOM 2245 C CA . LEU B 1 135 ? 15.062 -10.414 7.082 1 93.25 135 LEU B CA 1
ATOM 2246 C C . LEU B 1 135 ? 16.188 -9.688 6.359 1 93.25 135 LEU B C 1
ATOM 2248 O O . LEU B 1 135 ? 16.578 -8.586 6.758 1 93.25 135 LEU B O 1
ATOM 2252 N N . PRO B 1 136 ? 16.703 -10.32 5.25 1 95 136 PRO B N 1
ATOM 2253 C CA . PRO B 1 136 ? 17.703 -9.625 4.445 1 95 136 PRO B CA 1
ATOM 2254 C C . PRO B 1 136 ? 17.219 -8.273 3.922 1 95 136 PRO B C 1
ATOM 2256 O O . PRO B 1 136 ? 16.047 -8.125 3.6 1 95 136 PRO B O 1
ATOM 2259 N N . ARG B 1 137 ? 18.141 -7.367 3.885 1 95.44 137 ARG B N 1
ATOM 2260 C CA . ARG B 1 137 ? 17.922 -6.02 3.361 1 95.44 137 ARG B CA 1
ATOM 2261 C C . ARG B 1 137 ? 18.922 -5.691 2.264 1 95.44 137 ARG B C 1
ATOM 2263 O O . ARG B 1 137 ? 20.141 -5.703 2.5 1 95.44 137 ARG B O 1
ATOM 2270 N N . HIS B 1 138 ? 18.359 -5.457 1.089 1 95.38 138 HIS B N 1
ATOM 2271 C CA . HIS B 1 138 ? 19.219 -5.082 -0.026 1 95.38 138 HIS B CA 1
ATOM 2272 C C . HIS B 1 138 ? 19.031 -3.617 -0.4 1 95.38 138 HIS B C 1
ATOM 2274 O O . HIS B 1 138 ? 17.906 -3.162 -0.588 1 95.38 138 HIS B O 1
ATOM 2280 N N . GLU B 1 139 ? 20.062 -2.852 -0.574 1 93.75 139 GLU B N 1
ATOM 2281 C CA . GLU B 1 139 ? 19.984 -1.425 -0.87 1 93.75 139 GLU B CA 1
ATOM 2282 C C . GLU B 1 139 ? 19.438 -1.183 -2.275 1 93.75 139 GLU B C 1
ATOM 2284 O O . GLU B 1 139 ? 18.812 -0.158 -2.533 1 93.75 139 GLU B O 1
ATOM 2289 N N . LYS B 1 140 ? 19.812 -2.047 -3.182 1 89.19 140 LYS B N 1
ATOM 2290 C CA . LYS B 1 140 ? 19.328 -2.039 -4.559 1 89.19 140 LYS B CA 1
ATOM 2291 C C . LYS B 1 140 ? 18.766 -3.402 -4.953 1 89.19 140 LYS B C 1
ATOM 2293 O O . LYS B 1 140 ? 18.422 -4.211 -4.086 1 89.19 140 LYS B O 1
ATOM 2298 N N . LEU B 1 141 ? 18.438 -3.555 -6.254 1 81.31 141 LEU B N 1
ATOM 2299 C CA . LEU B 1 141 ? 17.984 -4.863 -6.703 1 81.31 141 LEU B CA 1
ATOM 2300 C C . LEU B 1 141 ? 19.094 -5.906 -6.57 1 81.31 141 LEU B C 1
ATOM 2302 O O . LEU B 1 141 ? 20.219 -5.676 -7.004 1 81.31 141 LEU B O 1
ATOM 2306 N N . PRO B 1 142 ? 18.781 -6.949 -5.828 1 68.62 142 PRO B N 1
ATOM 2307 C CA . PRO B 1 142 ? 19.812 -7.98 -5.723 1 68.62 142 PRO B CA 1
ATOM 2308 C C . PRO B 1 142 ? 20.297 -8.484 -7.082 1 68.62 142 PRO B C 1
ATOM 2310 O O . PRO B 1 142 ? 19.516 -8.5 -8.047 1 68.62 142 PRO B O 1
ATOM 2313 N N . PRO B 1 143 ? 21.656 -8.648 -7.133 1 53.09 143 PRO B N 1
ATOM 2314 C CA . PRO B 1 143 ? 22.25 -9.094 -8.391 1 53.09 143 PRO B CA 1
ATOM 2315 C C . PRO B 1 143 ? 21.5 -10.25 -9.031 1 53.09 143 PRO B C 1
ATOM 2317 O O . PRO B 1 143 ? 21.406 -10.336 -10.258 1 53.09 143 PRO B O 1
ATOM 2320 N N . ALA B 1 144 ? 21.203 -11.242 -8.219 1 49.34 144 ALA B N 1
ATOM 2321 C CA . ALA B 1 144 ? 20.516 -12.391 -8.812 1 49.34 144 ALA B CA 1
ATOM 2322 C C . ALA B 1 144 ? 19.25 -11.961 -9.547 1 49.34 144 ALA B C 1
ATOM 2324 O O . ALA B 1 144 ? 18.938 -12.484 -10.609 1 49.34 144 ALA B O 1
ATOM 2325 N N . GLU B 1 145 ? 18.562 -11.086 -8.969 1 54.12 145 GLU B N 1
ATOM 2326 C CA . GLU B 1 145 ? 17.359 -10.555 -9.602 1 54.12 145 GLU B CA 1
ATOM 2327 C C . GLU B 1 145 ? 17.703 -9.547 -10.695 1 54.12 145 GLU B C 1
ATOM 2329 O O . GLU B 1 145 ? 17.016 -9.469 -11.711 1 54.12 145 GLU B O 1
ATOM 2334 N N . ALA B 1 146 ? 18.828 -8.836 -10.406 1 48.97 146 ALA B N 1
ATOM 2335 C CA . ALA B 1 146 ? 19.375 -7.934 -11.422 1 48.97 146 ALA B CA 1
ATOM 2336 C C . ALA B 1 146 ? 19.812 -8.703 -12.664 1 48.97 146 ALA B C 1
ATOM 2338 O O . ALA B 1 146 ? 19.625 -8.234 -13.789 1 48.97 146 ALA B O 1
ATOM 2339 N N . GLU B 1 147 ? 20.531 -9.688 -12.344 1 42.72 147 GLU B N 1
ATOM 2340 C CA . GLU B 1 147 ? 21 -10.547 -13.422 1 42.72 147 GLU B CA 1
ATOM 2341 C C . GLU B 1 147 ? 19.844 -11.188 -14.172 1 42.72 147 GLU B C 1
ATOM 2343 O O . GLU B 1 147 ? 19.891 -11.367 -15.391 1 42.72 147 GLU B O 1
ATOM 2348 N N . LYS B 1 148 ? 18.859 -11.633 -13.367 1 44.59 148 LYS B N 1
ATOM 2349 C CA . LYS B 1 148 ? 17.656 -12.125 -14.047 1 44.59 148 LYS B CA 1
ATOM 2350 C C . LYS B 1 148 ? 17.016 -11.031 -14.891 1 44.59 148 LYS B C 1
ATOM 2352 O O . LYS B 1 148 ? 16.5 -11.305 -15.977 1 44.59 148 LYS B O 1
ATOM 2357 N N . ASP B 1 149 ? 17.109 -9.852 -14.281 1 47.03 149 ASP B N 1
ATOM 2358 C CA . ASP B 1 149 ? 16.609 -8.695 -15.023 1 47.03 149 ASP B CA 1
ATOM 2359 C C . ASP B 1 149 ? 17.562 -8.328 -16.172 1 47.03 149 ASP B C 1
ATOM 2361 O O . ASP B 1 149 ? 17.109 -7.93 -17.25 1 47.03 149 ASP B O 1
ATOM 2365 N N . LYS B 1 150 ? 18.922 -8.422 -15.875 1 45.19 150 LYS B N 1
ATOM 2366 C CA . LYS B 1 150 ? 19.922 -8.156 -16.906 1 45.19 150 LYS B CA 1
ATOM 2367 C C . LYS B 1 150 ? 19.891 -9.242 -17.984 1 45.19 150 LYS B C 1
ATOM 2369 O O . LYS B 1 150 ? 19.984 -8.953 -19.172 1 45.19 150 LYS B O 1
ATOM 2374 N N . GLU B 1 151 ? 20.078 -10.445 -17.516 1 39.31 151 GLU B N 1
ATOM 2375 C CA . GLU B 1 151 ? 20.062 -11.555 -18.469 1 39.31 151 GLU B CA 1
ATOM 2376 C C . GLU B 1 151 ? 18.797 -11.523 -19.328 1 39.31 151 GLU B C 1
ATOM 2378 O O . GLU B 1 151 ? 18.859 -11.797 -20.531 1 39.31 151 GLU B O 1
ATOM 2383 N N . ALA B 1 152 ? 17.75 -11.242 -18.703 1 39.78 152 ALA B N 1
ATOM 2384 C CA . ALA B 1 152 ? 16.531 -11.039 -19.469 1 39.78 152 ALA B CA 1
ATOM 2385 C C . ALA B 1 152 ? 16.641 -9.805 -20.375 1 39.78 152 ALA B C 1
ATOM 2387 O O . ALA B 1 152 ? 16.125 -9.797 -21.484 1 39.78 152 ALA B O 1
ATOM 2388 N N . ALA B 1 153 ? 17.391 -8.891 -19.891 1 39.91 153 ALA B N 1
ATOM 2389 C CA . ALA B 1 153 ? 17.719 -7.711 -20.688 1 39.91 153 ALA B CA 1
ATOM 2390 C C . ALA B 1 153 ? 18.766 -8.023 -21.75 1 39.91 153 ALA B C 1
ATOM 2392 O O . ALA B 1 153 ? 18.734 -7.484 -22.844 1 39.91 153 ALA B O 1
ATOM 2393 N N . GLU B 1 154 ? 19.797 -8.711 -21.328 1 38.75 154 GLU B N 1
ATOM 2394 C CA . GLU B 1 154 ? 20.844 -9.031 -22.297 1 38.75 154 GLU B CA 1
ATOM 2395 C C . GLU B 1 154 ? 20.406 -10.133 -23.25 1 38.75 154 GLU B C 1
ATOM 2397 O O . GLU B 1 154 ? 21.031 -10.352 -24.281 1 38.75 154 GLU B O 1
ATOM 2402 N N . SER B 1 155 ? 19.594 -10.984 -22.844 1 35.12 155 SER B N 1
ATOM 2403 C CA . SER B 1 155 ? 19.188 -12.047 -23.766 1 35.12 155 SER B CA 1
ATOM 2404 C C . SER B 1 155 ? 18.203 -11.523 -24.797 1 35.12 155 SER B C 1
ATOM 2406 O O . SER B 1 155 ? 17.703 -12.281 -25.625 1 35.12 155 SER B O 1
ATOM 2408 N N . LYS B 1 156 ? 18.047 -10.227 -24.641 1 34.66 156 LYS B N 1
ATOM 2409 C CA . LYS B 1 156 ? 17.547 -9.609 -25.875 1 34.66 156 LYS B CA 1
ATOM 2410 C C . LYS B 1 156 ? 18.688 -9.016 -26.688 1 34.66 156 LYS B C 1
ATOM 2412 O O . LYS B 1 156 ? 19.672 -8.523 -26.125 1 34.66 156 LYS B O 1
#

Organism: Coccidioides immitis (strain RS) (NCBI:txid246410)

pLDDT: mean 90.59, std 16.21, range [34.09, 98.94]

Solvent-accessible surface area (backbone atoms only — not comparable to full-atom values): 15434 Å² total; per-residue (Å²): 128,83,73,61,70,29,34,40,33,34,37,66,77,57,67,29,28,33,38,24,44,57,68,53,79,45,29,38,33,34,17,34,60,59,37,6,6,28,11,6,9,74,31,20,30,39,23,35,38,58,37,86,40,54,42,65,73,60,42,73,61,47,72,27,66,94,53,94,55,36,40,33,26,14,34,74,72,58,13,9,28,43,34,47,35,45,64,71,44,73,64,39,35,24,38,17,60,23,18,47,41,68,88,57,39,59,81,43,65,75,52,47,62,55,66,59,32,38,29,20,51,74,42,47,47,63,48,55,76,83,65,86,69,83,57,53,76,28,57,45,76,50,60,74,59,36,43,54,53,40,47,40,50,60,75,92,127,83,73,62,70,30,34,41,33,34,37,65,77,59,67,30,26,33,38,22,46,57,70,53,78,45,29,38,34,34,17,32,61,60,37,7,7,28,11,6,9,74,32,21,30,39,23,37,36,57,36,86,40,53,42,64,74,58,42,73,60,46,72,25,66,93,53,94,54,36,38,33,25,15,34,73,70,58,14,8,26,43,32,47,34,45,64,69,43,72,63,37,33,24,36,18,59,21,18,48,41,69,88,58,38,59,82,44,63,74,50,46,61,55,66,59,31,38,28,20,52,73,44,47,48,64,47,56,76,84,65,86,69,83,56,53,75,29,55,45,75,51,59,74,58,37,42,53,52,39,47,38,51,60,75,93

Radius of gyration: 19.02 Å; Cα contacts (8 Å, |Δi|>4): 824; chains: 2; bounding box: 47×68×48 Å

Foldseek 3Di:
DPQDWQFKFAFPVRQKIKTFSAAFPAKAWEQAPVQCVLQVHQTFMKTKDFPVRMDTPHDWFDWDDPDPFWIWGAHPVPSHTFWIGGNLCNRMIITGCVGTPQVDGPPHNPRHDDHAAYALCLRGDPVDDDDPPVHDYYNHPDVVVVCVVVVSVVVD/DPQDWQFKFAFPVRQKIKTFSAAFPAKAWEQAPVQCVLQVHQTFMKTKDFPVRMDTPHDWFDWDDPDPFWIWGAHPVPSHTFWIGGNLCNRMIITGCVGTPQVDGPPHNPRHDDHAAYALCLRGDPVDDDDPPVHDYYNHPDVVVVCVVVVSVVVD

Sequence (312 aa):
MTSPIAFKGGCACSKVRYTSTVFPEWIGHCLCTTCRKCAGAPYQTFAGFPRSAITWTTEPPKYFRASDFAKRGFCDQCGSSLTFEVDSTPDKISLSPGSFDDWDVQGGKDAFVKPEGYIFAAEKAVWYELPNDGLPRHEKLPPAEAEKDKEAAESKMTSPIAFKGGCACSKVRYTSTVFPEWIGHCLCTTCRKCAGAPYQTFAGFPRSAITWTTEPPKYFRASDFAKRGFCDQCGSSLTFEVDSTPDKISLSPGSFDDWDVQGGKDAFVKPEGYIFAAEKAVWYELPNDGLPRHEKLPPAEAEKDKEAAESK

Nearest PDB structures (foldseek):
  8ajq-assembly2_C  TM=8.375E-01  e=4.772E-11  Pseudomonas aeruginosa PAO1
  1xa8-assembly1_A  TM=7.625E-01  e=2.802E-06  Paracoccus denitrificans
  3fac-assembly6_F  TM=8.213E-01  e=7.464E-05  Cereibacter sphaeroides 2.4.1
  8p1x-assembly1_AAA  TM=8.022E-01  e=6.270E+00  Staphylococcus epidermidis
  2zf4-assembly3_E  TM=2.370E-01  e=4.939E+00  Chromobacterium violaceum